Protein AF-A0A1L9SCU8-F1 (afdb_monomer_lite)

Structure (mmCIF, N/CA/C/O backbone):
data_AF-A0A1L9SCU8-F1
#
_entry.id   AF-A0A1L9SCU8-F1
#
loop_
_atom_site.group_PDB
_atom_site.id
_atom_site.type_symbol
_atom_site.label_atom_id
_atom_site.label_alt_id
_atom_site.label_comp_id
_atom_site.label_asym_id
_atom_site.label_entity_id
_atom_site.label_seq_id
_atom_site.pdbx_PDB_ins_code
_atom_site.Cartn_x
_atom_site.Cartn_y
_atom_site.Cartn_z
_atom_site.occupancy
_atom_site.B_iso_or_equiv
_atom_site.auth_seq_id
_atom_site.auth_comp_id
_atom_site.auth_asym_id
_atom_site.auth_atom_id
_atom_site.pdbx_PDB_model_num
ATOM 1 N N . MET A 1 1 ? -63.474 8.644 74.236 1.00 35.59 1 MET A N 1
ATOM 2 C CA . MET A 1 1 ? -62.887 7.461 74.906 1.00 35.59 1 MET A CA 1
ATOM 3 C C . MET A 1 1 ? -62.275 6.612 73.801 1.00 35.59 1 MET A C 1
ATOM 5 O O . MET A 1 1 ? -63.028 6.065 73.019 1.00 35.59 1 MET A O 1
ATOM 9 N N . ALA A 1 2 ? -61.022 6.846 73.416 1.00 30.34 2 ALA A N 1
ATOM 10 C CA . ALA A 1 2 ? -59.761 6.470 74.072 1.00 30.34 2 ALA A CA 1
ATOM 11 C C . ALA A 1 2 ? -59.253 5.093 73.591 1.00 30.34 2 ALA A C 1
ATOM 13 O O . ALA A 1 2 ? -59.925 4.098 73.828 1.00 30.34 2 ALA A O 1
ATOM 14 N N . ALA A 1 3 ? -58.039 5.122 73.010 1.00 29.50 3 ALA A N 1
ATOM 15 C CA . ALA A 1 3 ? -57.069 4.033 72.789 1.00 29.50 3 ALA A CA 1
ATOM 16 C C . ALA A 1 3 ? -57.457 2.917 71.782 1.00 29.50 3 ALA A C 1
ATOM 18 O O . ALA A 1 3 ? -58.615 2.558 71.666 1.00 29.50 3 ALA A O 1
ATOM 19 N N . SER A 1 4 ? -56.560 2.307 71.002 1.00 30.36 4 SER A N 1
ATOM 20 C CA . SER A 1 4 ? -55.096 2.348 70.963 1.00 30.36 4 SER A CA 1
ATOM 21 C C . SER A 1 4 ? -54.594 1.893 69.587 1.00 30.36 4 SER A C 1
ATOM 23 O O . SER A 1 4 ? -55.265 1.146 68.880 1.00 30.36 4 SER A O 1
ATOM 25 N N . GLN A 1 5 ? -53.401 2.366 69.232 1.00 30.33 5 GLN A N 1
ATOM 26 C CA . GLN A 1 5 ? -52.612 1.945 68.078 1.00 30.33 5 GLN A CA 1
ATOM 27 C C . GLN A 1 5 ? -52.029 0.547 68.313 1.00 30.33 5 GLN A C 1
ATOM 29 O O . GLN A 1 5 ? -51.467 0.316 69.378 1.00 30.33 5 GLN A O 1
ATOM 34 N N . ASP A 1 6 ? -52.051 -0.310 67.290 1.00 32.22 6 ASP A N 1
ATOM 35 C CA . ASP A 1 6 ? -51.114 -1.428 67.169 1.00 32.22 6 ASP A CA 1
ATOM 36 C C . ASP A 1 6 ? -50.444 -1.398 65.792 1.00 32.22 6 ASP A C 1
ATOM 38 O O . ASP A 1 6 ? -51.067 -1.494 64.733 1.00 32.22 6 ASP A O 1
ATOM 42 N N . VAL A 1 7 ? -49.130 -1.193 65.840 1.00 31.67 7 VAL A N 1
ATOM 43 C CA . VAL A 1 7 ? -48.204 -1.123 64.714 1.00 31.67 7 VAL A CA 1
ATOM 44 C C . VAL A 1 7 ? -47.749 -2.542 64.390 1.00 31.67 7 VAL A C 1
ATOM 46 O O . VAL A 1 7 ? -46.986 -3.138 65.145 1.00 31.67 7 VAL A O 1
ATOM 49 N N . VAL A 1 8 ? -48.148 -3.067 63.231 1.00 33.88 8 VAL A N 1
ATOM 50 C CA . VAL A 1 8 ? -47.620 -4.328 62.689 1.00 33.88 8 VAL A CA 1
ATOM 51 C C . VAL A 1 8 ? -46.786 -4.024 61.444 1.00 33.88 8 VAL A C 1
ATOM 53 O O . VAL A 1 8 ? -47.308 -3.679 60.388 1.00 33.88 8 VAL A O 1
ATOM 56 N N . LYS A 1 9 ? -45.459 -4.149 61.569 1.00 35.12 9 LYS A N 1
ATOM 57 C CA . LYS A 1 9 ? -44.520 -4.220 60.437 1.00 35.12 9 LYS A CA 1
ATOM 58 C C . LYS A 1 9 ? -44.499 -5.646 59.880 1.00 35.12 9 LYS A C 1
ATOM 60 O O . LYS A 1 9 ? -44.248 -6.567 60.654 1.00 35.12 9 LYS A O 1
ATOM 65 N N . PRO A 1 10 ? -44.521 -5.818 58.549 1.00 31.48 10 PRO A N 1
ATOM 66 C CA . PRO A 1 10 ? -43.871 -6.955 57.924 1.00 31.48 10 PRO A CA 1
ATOM 67 C C . PRO A 1 10 ? -42.685 -6.512 57.062 1.00 31.48 10 PRO A C 1
ATOM 69 O O . PRO A 1 10 ? -42.781 -5.740 56.111 1.00 31.48 10 PRO A O 1
ATOM 72 N N . SER A 1 11 ? -41.540 -7.061 57.445 1.00 30.70 11 SER A N 1
ATOM 73 C CA . SER A 1 11 ? -40.302 -7.162 56.687 1.00 30.70 11 SER A CA 1
ATOM 74 C C . SER A 1 11 ? -40.519 -7.890 55.355 1.00 30.70 11 SER A C 1
ATOM 76 O O . SER A 1 11 ? -40.932 -9.044 55.350 1.00 30.70 11 SER A O 1
ATOM 78 N N . SER A 1 12 ? -40.150 -7.271 54.233 1.00 32.16 12 SER A N 1
ATOM 79 C CA . SER A 1 12 ? -39.514 -7.996 53.124 1.00 32.16 12 SER A CA 1
ATOM 80 C C . SER A 1 12 ? -38.736 -7.033 52.221 1.00 32.16 12 SER A C 1
ATOM 82 O O . SER A 1 12 ? -39.274 -6.255 51.438 1.00 32.16 12 SER A O 1
ATOM 84 N N . ARG A 1 13 ? -37.407 -7.070 52.365 1.00 29.41 13 ARG A N 1
ATOM 85 C CA . ARG A 1 13 ? -36.460 -6.432 51.446 1.00 29.41 13 ARG A CA 1
ATOM 86 C C . ARG A 1 13 ? -36.522 -7.160 50.103 1.00 29.41 13 ARG A C 1
ATOM 88 O O . ARG A 1 13 ? -36.079 -8.304 50.007 1.00 29.41 13 ARG A O 1
ATOM 95 N N . PHE A 1 14 ? -36.998 -6.485 49.060 1.00 28.27 14 PHE A N 1
ATOM 96 C CA . PHE A 1 14 ? -36.788 -6.919 47.681 1.00 28.27 14 PHE A CA 1
ATOM 97 C C . PHE A 1 14 ? -35.290 -6.857 47.358 1.00 28.27 14 PHE A C 1
ATOM 99 O O . PHE A 1 14 ? -34.688 -5.796 47.201 1.00 28.27 14 PHE A O 1
ATOM 106 N N . ARG A 1 15 ? -34.669 -8.036 47.317 1.00 27.95 15 ARG A N 1
ATOM 107 C CA . ARG A 1 15 ? -33.268 -8.241 46.958 1.00 27.95 15 ARG A CA 1
ATOM 108 C C . ARG A 1 15 ? -33.129 -8.071 45.445 1.00 27.95 15 ARG A C 1
ATOM 110 O O . ARG A 1 15 ? -33.480 -8.970 44.683 1.00 27.95 15 ARG A O 1
ATOM 117 N N . VAL A 1 16 ? -32.609 -6.923 45.016 1.00 30.45 16 VAL A N 1
ATOM 118 C CA . VAL A 1 16 ? -32.165 -6.693 43.634 1.00 30.45 16 VAL A CA 1
ATOM 119 C C . VAL A 1 16 ? -31.118 -7.756 43.295 1.00 30.45 16 VAL A C 1
ATOM 121 O O . VAL A 1 16 ? -30.052 -7.817 43.911 1.00 30.45 16 VAL A O 1
ATOM 124 N N . LYS A 1 17 ? -31.431 -8.640 42.342 1.00 29.23 17 LYS A N 1
ATOM 125 C CA . LYS A 1 17 ? -30.459 -9.587 41.789 1.00 29.23 17 LYS A CA 1
ATOM 126 C C . LYS A 1 17 ? -29.403 -8.774 41.041 1.00 29.23 17 LYS A C 1
ATOM 128 O O . LYS A 1 17 ? -29.682 -8.225 39.981 1.00 29.23 17 LYS A O 1
ATOM 133 N N . HIS A 1 18 ? -28.195 -8.688 41.592 1.00 31.50 18 HIS A N 1
ATOM 134 C CA . HIS A 1 18 ? -27.041 -8.198 40.850 1.00 31.50 18 HIS A CA 1
ATOM 135 C C . HIS A 1 18 ? -26.840 -9.075 39.611 1.00 31.50 18 HIS A C 1
ATOM 137 O O . HIS A 1 18 ? -26.564 -10.271 39.721 1.00 31.50 18 HIS A O 1
ATOM 143 N N . GLY A 1 19 ? -27.010 -8.469 38.435 1.00 30.47 19 GLY A N 1
ATOM 144 C CA . GLY A 1 19 ? -26.643 -9.073 37.164 1.00 30.47 19 GLY A CA 1
ATOM 145 C C . GLY A 1 19 ? -25.186 -9.522 37.211 1.00 30.47 19 GLY A C 1
ATOM 146 O O . GLY A 1 19 ? -24.312 -8.800 37.700 1.00 30.47 19 GLY A O 1
ATOM 147 N N . LYS A 1 20 ? -24.931 -10.744 36.737 1.00 31.83 20 LYS A N 1
ATOM 148 C CA . LYS A 1 20 ? -23.580 -11.274 36.561 1.00 31.83 20 LYS A CA 1
ATOM 149 C C . LYS A 1 20 ? -22.793 -10.277 35.707 1.00 31.83 20 LYS A C 1
ATOM 151 O O . LYS A 1 20 ? -23.110 -10.084 34.538 1.00 31.83 20 LYS A O 1
ATOM 156 N N . LYS A 1 21 ? -21.774 -9.644 36.294 1.00 33.59 21 LYS A N 1
ATOM 157 C CA . LYS A 1 21 ? -20.779 -8.867 35.550 1.00 33.59 21 LYS A CA 1
ATOM 158 C C . LYS A 1 21 ? -20.092 -9.832 34.583 1.00 33.59 21 LYS A C 1
ATOM 160 O O . LYS A 1 21 ? -19.293 -10.664 35.010 1.00 33.59 21 LYS A O 1
ATOM 165 N N . HIS A 1 22 ? -20.443 -9.769 33.302 1.00 37.62 22 HIS A N 1
ATOM 166 C CA . HIS A 1 22 ? -19.695 -10.463 32.263 1.00 37.62 22 HIS A CA 1
ATOM 167 C C . HIS A 1 22 ? -18.279 -9.881 32.253 1.00 37.62 22 HIS A C 1
ATOM 169 O O . HIS A 1 22 ? -18.085 -8.708 31.944 1.00 37.62 22 HIS A O 1
ATOM 175 N N . LYS A 1 23 ? -17.295 -10.685 32.672 1.00 40.62 23 LYS A N 1
ATOM 176 C CA . LYS A 1 23 ? -15.879 -10.337 32.548 1.00 40.62 23 LYS A CA 1
ATOM 177 C C . LYS A 1 23 ? -15.572 -10.236 31.055 1.00 40.62 23 LYS A C 1
ATOM 179 O O . LYS A 1 23 ? -15.644 -11.242 30.352 1.00 40.62 23 LYS A O 1
ATOM 184 N N . ILE A 1 24 ? -15.289 -9.025 30.582 1.00 47.00 24 ILE A N 1
ATOM 185 C CA . ILE A 1 24 ? -14.768 -8.800 29.234 1.00 47.00 24 ILE A CA 1
ATOM 186 C C . ILE A 1 24 ? -13.423 -9.542 29.159 1.00 47.00 24 ILE A C 1
ATOM 188 O O . ILE A 1 24 ? -12.619 -9.396 30.087 1.00 47.00 24 ILE A O 1
ATOM 192 N N . PRO A 1 25 ? -13.178 -10.378 28.136 1.00 44.56 25 PRO A N 1
ATOM 193 C CA . PRO A 1 25 ? -11.882 -11.017 27.968 1.00 44.56 25 PRO A CA 1
ATOM 194 C C . PRO A 1 25 ? -10.826 -9.926 27.762 1.00 44.56 25 PRO A C 1
ATOM 196 O O . PRO A 1 25 ? -10.924 -9.138 26.826 1.00 44.56 25 PRO A O 1
ATOM 199 N N . LEU A 1 26 ? -9.838 -9.848 28.652 1.00 46.41 26 LEU A N 1
ATOM 200 C CA . LEU A 1 26 ? -8.692 -8.962 28.464 1.00 46.41 26 LEU A CA 1
ATOM 201 C C . LEU A 1 26 ? -7.740 -9.634 27.470 1.00 46.41 26 LEU A C 1
ATOM 203 O O . LEU A 1 26 ? -7.307 -10.761 27.712 1.00 46.41 26 LEU A O 1
ATOM 207 N N . ILE A 1 27 ? -7.405 -8.957 26.372 1.00 47.41 27 ILE A N 1
ATOM 208 C CA . ILE A 1 27 ? -6.292 -9.385 25.521 1.00 47.41 27 ILE A CA 1
ATOM 209 C C . ILE A 1 27 ? -5.000 -9.058 26.286 1.00 47.41 27 ILE A C 1
ATOM 211 O O . ILE A 1 27 ? -4.821 -7.904 26.694 1.00 47.41 27 ILE A O 1
ATOM 215 N N . PRO A 1 28 ? -4.098 -10.027 26.515 1.00 45.12 28 PRO A N 1
ATOM 216 C CA . PRO A 1 28 ? -2.800 -9.739 27.097 1.00 45.12 28 PRO A CA 1
ATOM 217 C C . PRO A 1 28 ? -1.975 -8.979 26.057 1.00 45.12 28 PRO A C 1
ATOM 219 O O . PRO A 1 28 ? -1.618 -9.557 25.039 1.00 45.12 28 PRO A O 1
ATOM 222 N N . THR A 1 29 ? -1.707 -7.699 26.337 1.00 50.78 29 THR A N 1
ATOM 223 C CA . THR A 1 29 ? -0.713 -6.813 25.695 1.00 50.78 29 THR A CA 1
ATOM 224 C C . THR A 1 29 ? -0.774 -6.695 24.165 1.00 50.78 29 THR A C 1
ATOM 226 O O . THR A 1 29 ? -0.561 -7.650 23.428 1.00 50.78 29 THR A O 1
ATOM 229 N N . LEU A 1 30 ? -1.004 -5.467 23.683 1.00 52.50 30 LEU A N 1
ATOM 230 C CA . LEU A 1 30 ? -0.794 -5.085 22.283 1.00 52.50 30 LEU A CA 1
ATOM 231 C C . LEU A 1 30 ? 0.547 -5.625 21.765 1.00 52.50 30 LEU A C 1
ATOM 233 O O . LEU A 1 30 ? 1.521 -5.604 22.524 1.00 52.50 30 LEU A O 1
ATOM 237 N N . PRO A 1 31 ? 0.637 -6.034 20.486 1.00 59.28 31 PRO A N 1
ATOM 238 C CA . PRO A 1 31 ? 1.938 -6.226 19.882 1.00 59.28 31 PRO A CA 1
ATOM 239 C C . PRO A 1 31 ? 2.684 -4.889 19.999 1.00 59.28 31 PRO A C 1
ATOM 241 O O . PRO A 1 31 ? 2.229 -3.844 19.521 1.00 59.28 31 PRO A O 1
ATOM 244 N N . GLN A 1 32 ? 3.798 -4.912 20.724 1.00 59.38 32 GLN A N 1
ATOM 245 C CA . GLN A 1 32 ? 4.708 -3.782 20.795 1.00 59.38 32 GLN A CA 1
ATOM 246 C C . GLN A 1 32 ? 5.442 -3.705 19.458 1.00 59.38 32 GLN A C 1
ATOM 248 O O . GLN A 1 32 ? 5.767 -4.748 18.879 1.00 59.38 32 GLN A O 1
ATOM 253 N N . ALA A 1 33 ? 5.665 -2.490 18.950 1.00 63.06 33 ALA A N 1
ATOM 254 C CA . ALA A 1 33 ? 6.455 -2.325 17.740 1.00 63.06 33 ALA A CA 1
ATOM 255 C C . ALA A 1 33 ? 7.805 -3.040 17.930 1.00 63.06 33 ALA A C 1
ATOM 257 O O . ALA A 1 33 ? 8.392 -2.947 19.017 1.00 63.06 33 ALA A O 1
ATOM 258 N N . PRO A 1 34 ? 8.284 -3.805 16.932 1.00 67.75 34 PRO A N 1
ATOM 259 C CA . PRO A 1 34 ? 9.566 -4.472 17.059 1.00 67.75 34 PRO A CA 1
ATOM 260 C C . PRO A 1 34 ? 10.645 -3.418 17.316 1.00 67.75 34 PRO A C 1
ATOM 262 O O . PRO A 1 34 ? 10.690 -2.401 16.625 1.00 67.75 34 PRO A O 1
ATOM 265 N N . GLN A 1 35 ? 11.488 -3.653 18.327 1.00 56.78 35 GLN A N 1
ATOM 266 C CA . GLN A 1 35 ? 12.565 -2.731 18.674 1.00 56.78 35 GLN A CA 1
ATOM 267 C C . GLN A 1 35 ? 13.489 -2.567 17.468 1.00 56.78 35 GLN A C 1
ATOM 269 O O . GLN A 1 35 ? 14.133 -3.517 17.020 1.00 56.78 35 GLN A O 1
ATOM 274 N N . ILE A 1 36 ? 13.513 -1.354 16.925 1.00 53.78 36 ILE A N 1
ATOM 275 C CA . ILE A 1 36 ? 14.299 -1.015 15.747 1.00 53.78 36 ILE A CA 1
ATOM 276 C C . ILE A 1 36 ? 15.755 -0.930 16.197 1.00 53.78 36 ILE A C 1
ATOM 278 O O . ILE A 1 36 ? 16.143 0.001 16.902 1.00 53.78 36 ILE A O 1
ATOM 282 N N . GLN A 1 37 ? 16.580 -1.894 15.789 1.00 48.56 37 GLN A N 1
ATOM 283 C CA . GLN A 1 37 ? 18.019 -1.663 15.766 1.00 48.56 37 GLN A CA 1
ATOM 284 C C . GLN A 1 37 ? 18.249 -0.592 14.704 1.00 48.56 37 GLN A C 1
ATOM 286 O O . GLN A 1 37 ? 18.021 -0.850 13.522 1.00 48.56 37 GLN A O 1
ATOM 291 N N . GLN A 1 38 ? 18.611 0.621 15.134 1.00 51.00 38 GLN A N 1
ATOM 292 C CA . GLN A 1 38 ? 18.954 1.710 14.223 1.00 51.00 38 GLN A CA 1
ATOM 293 C C . GLN A 1 38 ? 19.900 1.168 13.150 1.00 51.00 38 GLN A C 1
ATOM 295 O O . GLN A 1 38 ? 20.883 0.492 13.476 1.00 51.00 38 GLN A O 1
ATOM 300 N N . LEU A 1 39 ? 19.572 1.411 11.875 1.00 51.81 39 LEU A N 1
ATOM 301 C CA . LEU A 1 39 ? 20.472 1.063 10.783 1.00 51.81 39 LEU A CA 1
ATOM 302 C C . LEU A 1 39 ? 21.824 1.722 11.099 1.00 51.81 39 LEU A C 1
ATOM 304 O O . LEU A 1 39 ? 21.902 2.939 11.247 1.00 51.81 39 LEU A O 1
ATOM 308 N N . LYS A 1 40 ? 22.869 0.903 11.271 1.00 46.06 40 LYS A N 1
ATOM 309 C CA . LYS A 1 40 ? 24.214 1.358 11.674 1.00 46.06 40 LYS A CA 1
ATOM 310 C C . LYS A 1 40 ? 24.836 2.340 10.674 1.00 46.06 40 LYS A C 1
ATOM 312 O O . LYS A 1 40 ? 25.725 3.098 11.040 1.00 46.06 40 LYS A O 1
ATOM 317 N N . ASP A 1 41 ? 24.327 2.340 9.448 1.00 50.69 41 ASP A N 1
ATOM 318 C CA . ASP A 1 41 ? 24.625 3.314 8.410 1.00 50.69 41 ASP A CA 1
ATOM 319 C C . ASP A 1 41 ? 23.439 4.275 8.365 1.00 50.69 41 ASP A C 1
ATOM 321 O O . ASP A 1 41 ? 22.346 3.792 8.086 1.00 50.69 41 ASP A O 1
ATOM 325 N N . GLY A 1 42 ? 23.629 5.573 8.650 1.00 54.91 42 GLY A N 1
ATOM 326 C CA . GLY A 1 42 ? 22.612 6.645 8.736 1.00 54.91 42 GLY A CA 1
ATOM 327 C C . GLY A 1 42 ? 21.726 6.837 7.493 1.00 54.91 42 GLY A C 1
ATOM 328 O O . GLY A 1 42 ? 21.676 7.907 6.897 1.00 54.91 42 GLY A O 1
ATOM 329 N N . THR A 1 43 ? 21.035 5.777 7.098 1.00 61.88 43 THR A N 1
ATOM 330 C CA . THR A 1 43 ? 20.206 5.628 5.914 1.00 61.88 43 THR A CA 1
ATOM 331 C C . THR A 1 43 ? 18.796 5.975 6.341 1.00 61.88 43 THR A C 1
ATOM 333 O O . THR A 1 43 ? 18.139 5.232 7.075 1.00 61.88 43 THR A O 1
ATOM 336 N N . GLN A 1 44 ? 18.352 7.144 5.909 1.00 76.19 44 GLN A N 1
ATOM 337 C CA . GLN A 1 44 ? 17.011 7.637 6.156 1.00 76.19 44 GLN A CA 1
ATOM 338 C C . GLN A 1 44 ? 16.007 6.805 5.349 1.00 76.19 44 GLN A C 1
ATOM 340 O O . GLN A 1 44 ? 16.170 6.607 4.144 1.00 76.19 44 GLN A O 1
ATOM 345 N N . VAL A 1 45 ? 14.967 6.292 6.009 1.00 87.12 45 VAL A N 1
ATOM 346 C CA . VAL A 1 45 ? 13.884 5.584 5.313 1.00 87.12 45 VAL A CA 1
ATOM 347 C C . VAL A 1 45 ? 12.994 6.590 4.591 1.00 87.12 45 VAL A C 1
ATOM 349 O O . VAL A 1 45 ? 12.743 7.683 5.096 1.00 87.12 45 VAL A O 1
ATOM 352 N N . SER A 1 46 ? 12.509 6.219 3.409 1.00 90.88 46 SER A N 1
ATOM 353 C CA . SER A 1 46 ? 11.553 7.025 2.645 1.00 90.88 46 SER A CA 1
ATOM 354 C C . SER A 1 46 ? 10.155 6.438 2.766 1.00 90.88 46 SER A C 1
ATOM 356 O O . SER A 1 46 ? 9.992 5.222 2.733 1.00 90.88 46 SER A O 1
ATOM 358 N N . LEU A 1 47 ? 9.149 7.296 2.908 1.00 93.62 47 LEU A N 1
ATOM 359 C CA . LEU A 1 47 ? 7.747 6.917 3.037 1.00 93.62 47 LEU A CA 1
ATOM 360 C C . LEU A 1 47 ? 6.918 7.706 2.027 1.00 93.62 47 LEU A C 1
ATOM 362 O O . LEU A 1 47 ? 7.018 8.931 1.970 1.00 93.62 47 LEU A O 1
ATOM 366 N N . PHE A 1 48 ? 6.052 7.026 1.277 1.00 94.06 48 PHE A N 1
ATOM 367 C CA . PHE A 1 48 ? 5.050 7.703 0.452 1.00 94.06 48 PHE A CA 1
ATOM 368 C C . PHE A 1 48 ? 3.732 7.732 1.214 1.00 94.06 48 PHE A C 1
ATOM 370 O O . PHE A 1 48 ? 3.242 6.685 1.635 1.00 94.06 48 PHE A O 1
ATOM 377 N N . LEU A 1 49 ? 3.173 8.921 1.418 1.00 94.62 49 LEU A N 1
ATOM 378 C CA . LEU A 1 49 ? 1.973 9.137 2.221 1.00 94.62 49 LEU A CA 1
ATOM 379 C C . LEU A 1 49 ? 0.846 9.663 1.342 1.00 94.62 49 LEU A C 1
ATOM 381 O O . LEU A 1 49 ? 1.027 10.629 0.598 1.00 94.62 49 LEU A O 1
ATOM 385 N N . SER A 1 50 ? -0.349 9.095 1.498 1.00 92.88 50 SER A N 1
ATOM 386 C CA . SER A 1 50 ? -1.552 9.690 0.925 1.00 92.88 50 SER A CA 1
ATOM 387 C C . SER A 1 50 ? -1.779 11.092 1.502 1.00 92.88 50 SER A C 1
ATOM 389 O O . SER A 1 50 ? -1.803 11.278 2.721 1.00 92.88 50 SER A O 1
ATOM 391 N N . THR A 1 51 ? -2.037 12.086 0.650 1.00 91.56 51 THR A N 1
ATOM 392 C CA . THR A 1 51 ? -2.413 13.451 1.077 1.00 91.56 51 THR A CA 1
ATOM 393 C C . THR A 1 51 ? -3.686 13.469 1.927 1.00 91.56 51 THR A C 1
ATOM 395 O O . THR A 1 51 ? -3.885 14.378 2.733 1.00 91.56 51 THR A O 1
ATOM 398 N N . THR A 1 52 ? -4.539 12.445 1.819 1.00 91.06 52 THR A N 1
ATOM 399 C CA . THR A 1 52 ? -5.729 12.287 2.670 1.00 91.06 52 THR A CA 1
ATOM 400 C C . THR A 1 52 ? -5.383 12.147 4.158 1.00 91.06 52 THR A C 1
ATOM 402 O O . THR A 1 52 ? -6.203 12.496 5.017 1.00 91.06 52 THR A O 1
ATOM 405 N N . LEU A 1 53 ? -4.159 11.716 4.491 1.00 93.19 53 LEU A N 1
ATOM 406 C CA . LEU A 1 53 ? -3.665 11.613 5.866 1.00 93.19 53 LEU A CA 1
ATOM 407 C C . LEU A 1 53 ? -3.463 12.974 6.529 1.00 93.19 53 LEU A C 1
ATOM 409 O O . LEU A 1 53 ? -3.647 13.081 7.739 1.00 93.19 53 LEU A O 1
ATOM 413 N N . LEU A 1 54 ? -3.211 14.031 5.751 1.00 93.12 54 LEU A N 1
ATOM 414 C CA . LEU A 1 54 ? -3.118 15.402 6.267 1.00 93.12 54 LEU A CA 1
ATOM 415 C C . LEU A 1 54 ? -4.428 15.858 6.931 1.00 93.12 54 LEU A C 1
ATOM 417 O O . LEU A 1 54 ? -4.416 16.720 7.810 1.00 93.12 54 LEU A O 1
ATOM 421 N N . LYS A 1 55 ? -5.559 15.264 6.525 1.00 92.06 55 LYS A N 1
ATOM 422 C CA . LYS A 1 55 ? -6.886 15.516 7.104 1.00 92.06 55 LYS A CA 1
ATOM 423 C C . LYS A 1 55 ? -7.291 14.440 8.109 1.00 92.06 55 LYS A C 1
ATOM 425 O O . LYS A 1 55 ? -7.734 14.773 9.202 1.00 92.06 55 LYS A O 1
ATOM 430 N N . SER A 1 56 ? -7.155 13.166 7.743 1.00 90.50 56 SER A N 1
ATOM 431 C CA . SER A 1 56 ? -7.663 12.042 8.546 1.00 90.50 56 SER A CA 1
ATOM 432 C C . SER A 1 56 ? -6.770 11.674 9.736 1.00 90.50 56 SER A C 1
ATOM 434 O O . SER A 1 56 ? -7.285 11.283 10.777 1.00 90.50 56 SER A O 1
ATOM 436 N N . HIS A 1 57 ? -5.449 11.833 9.609 1.00 93.69 57 HIS A N 1
ATOM 437 C CA . HIS A 1 57 ? -4.452 11.394 10.591 1.00 93.69 57 HIS A CA 1
ATOM 438 C C . HIS A 1 57 ? -3.402 12.488 10.855 1.00 93.69 57 HIS A C 1
ATOM 440 O O . HIS A 1 57 ? -2.207 12.216 10.960 1.00 93.69 57 HIS A O 1
ATOM 446 N N . ARG A 1 58 ? -3.843 13.748 10.983 1.00 94.94 58 ARG A N 1
ATOM 447 C CA . ARG A 1 58 ? -2.959 14.919 11.142 1.00 94.94 58 ARG A CA 1
ATOM 448 C C . ARG A 1 58 ? -1.947 14.773 12.283 1.00 94.94 58 ARG A C 1
ATOM 450 O O . ARG A 1 58 ? -0.801 15.168 12.123 1.00 94.94 58 ARG A O 1
ATOM 457 N N . SER A 1 59 ? -2.357 14.206 13.417 1.00 94.00 59 SER A N 1
ATOM 458 C CA . SER A 1 59 ? -1.478 14.010 14.577 1.00 94.00 59 SER A CA 1
ATOM 459 C C . SER A 1 59 ? -0.347 13.018 14.302 1.00 94.00 59 SER A C 1
ATOM 461 O O . SER A 1 59 ? 0.768 13.237 14.758 1.00 94.00 59 SER A O 1
ATOM 463 N N . LEU A 1 60 ? -0.610 11.955 13.535 1.00 94.56 60 LEU A N 1
ATOM 464 C CA . LEU A 1 60 ? 0.417 11.018 13.079 1.00 94.56 60 LEU A CA 1
ATOM 465 C C . LEU A 1 60 ? 1.389 11.710 12.123 1.00 94.56 60 LEU A C 1
ATOM 467 O O . LEU A 1 60 ? 2.596 11.562 12.273 1.00 94.56 60 LEU A O 1
ATOM 471 N N . VAL A 1 61 ? 0.868 12.485 11.171 1.00 94.75 61 VAL A N 1
ATOM 472 C CA . VAL A 1 61 ? 1.707 13.212 10.213 1.00 94.75 61 VAL A CA 1
ATOM 473 C C . VAL A 1 61 ? 2.634 14.199 10.927 1.00 94.75 61 VAL A C 1
ATOM 475 O O . VAL A 1 61 ? 3.845 14.129 10.755 1.00 94.75 61 VAL A O 1
ATOM 478 N N . GLN A 1 62 ? 2.082 15.041 11.803 1.00 94.56 62 GLN A N 1
ATOM 479 C CA . GLN A 1 62 ? 2.865 15.983 12.607 1.00 94.56 62 GLN A CA 1
ATOM 480 C C . GLN A 1 62 ? 3.894 15.274 13.487 1.00 94.56 62 GLN A C 1
ATOM 482 O O . GLN A 1 62 ? 4.992 15.784 13.686 1.00 94.56 62 GLN A O 1
ATOM 487 N N . PHE A 1 63 ? 3.543 14.098 14.015 1.00 92.94 63 PHE A N 1
ATOM 488 C CA . PHE A 1 63 ? 4.472 13.302 14.797 1.00 92.94 63 PHE A CA 1
ATOM 489 C C . PHE A 1 63 ? 5.653 12.825 13.944 1.00 92.94 63 PHE A C 1
ATOM 491 O O . PHE A 1 63 ? 6.785 13.013 14.367 1.00 92.94 63 PHE A O 1
ATOM 498 N N . LEU A 1 64 ? 5.408 12.278 12.746 1.00 92.56 64 LEU A N 1
ATOM 499 C CA . LEU A 1 64 ? 6.458 11.835 11.815 1.00 92.56 64 LEU A CA 1
ATOM 500 C C . LEU A 1 64 ? 7.363 12.990 11.353 1.00 92.56 64 LEU A C 1
ATOM 502 O O . LEU A 1 64 ? 8.574 12.811 11.247 1.00 92.56 64 LEU A O 1
ATOM 506 N N . GLU A 1 65 ? 6.791 14.172 11.112 1.00 92.88 65 GLU A N 1
ATOM 507 C CA . GLU A 1 65 ? 7.529 15.387 10.732 1.00 92.88 65 GLU A CA 1
ATOM 508 C C . GLU A 1 65 ? 8.387 15.951 11.874 1.00 92.88 65 GLU A C 1
ATOM 510 O O . GLU A 1 65 ? 9.406 16.587 11.619 1.00 92.88 65 GLU A O 1
ATOM 515 N N . GLY A 1 66 ? 7.979 15.735 13.127 1.00 89.25 66 GLY A N 1
ATOM 516 C CA . GLY A 1 66 ? 8.640 16.274 14.318 1.00 89.25 66 GLY A CA 1
ATOM 517 C C . GLY A 1 66 ? 9.674 15.353 14.972 1.00 89.25 66 GLY A C 1
ATOM 518 O O . GLY A 1 66 ? 10.175 15.691 16.043 1.00 89.25 66 GLY A O 1
ATOM 519 N N . MET A 1 67 ? 9.967 14.182 14.397 1.00 84.88 67 MET A N 1
ATOM 520 C CA . MET A 1 67 ? 10.926 13.228 14.974 1.00 84.88 67 MET A CA 1
ATOM 521 C C . MET A 1 67 ? 12.376 13.701 14.811 1.00 84.88 67 MET A C 1
ATOM 523 O O . MET A 1 67 ? 12.707 14.356 13.834 1.00 84.88 67 MET A O 1
ATOM 527 N N . GLU A 1 68 ? 13.277 13.311 15.717 1.00 76.94 68 GLU A N 1
ATOM 528 C CA . GLU A 1 68 ? 14.705 13.669 15.604 1.00 76.94 68 GLU A CA 1
ATOM 529 C C . GLU A 1 68 ? 15.369 13.069 14.351 1.00 76.94 68 GLU A C 1
ATOM 531 O O . GLU A 1 68 ? 16.163 13.730 13.689 1.00 76.94 68 GLU A O 1
ATOM 536 N N . ASN A 1 69 ? 14.998 11.834 13.993 1.00 78.38 69 ASN A N 1
ATOM 537 C CA . ASN A 1 69 ? 15.400 11.170 12.752 1.00 78.38 69 ASN A CA 1
ATOM 538 C C . ASN A 1 69 ? 14.195 11.106 11.813 1.00 78.38 69 ASN A C 1
ATOM 540 O O . ASN A 1 69 ? 13.539 10.065 11.708 1.00 78.38 69 ASN A O 1
ATOM 544 N N . THR A 1 70 ? 13.850 12.234 11.193 1.00 81.31 70 THR A N 1
ATOM 545 C CA . THR A 1 70 ? 12.685 12.295 10.308 1.00 81.31 70 THR A CA 1
ATOM 546 C C . THR A 1 70 ? 12.873 11.349 9.123 1.00 81.31 70 THR A C 1
ATOM 548 O O . THR A 1 70 ? 13.925 11.357 8.490 1.00 81.31 70 THR A O 1
ATOM 551 N N . PRO A 1 71 ? 11.892 10.504 8.780 1.00 88.12 71 PRO A N 1
ATOM 552 C CA . PRO A 1 71 ? 11.903 9.816 7.495 1.00 88.12 71 PRO A CA 1
ATOM 553 C C . PRO A 1 71 ? 11.716 10.825 6.351 1.00 88.12 71 PRO A C 1
ATOM 555 O O . PRO A 1 71 ? 11.108 11.880 6.533 1.00 88.12 71 PRO A O 1
ATOM 558 N N . THR A 1 72 ? 12.187 10.495 5.151 1.00 90.62 72 THR A N 1
ATOM 559 C CA . THR A 1 72 ? 11.875 11.284 3.953 1.00 90.62 72 THR A CA 1
ATOM 560 C C . THR A 1 72 ? 10.404 11.066 3.607 1.00 90.62 72 THR A C 1
ATOM 562 O O . THR A 1 72 ? 10.016 9.966 3.214 1.00 90.62 72 THR A O 1
ATOM 565 N N . LEU A 1 73 ? 9.569 12.094 3.772 1.00 92.12 73 LEU A N 1
ATOM 566 C CA . LEU A 1 73 ? 8.127 12.016 3.531 1.00 92.12 73 LEU A CA 1
ATOM 567 C C . LEU A 1 73 ? 7.776 12.535 2.132 1.00 92.12 73 LEU A C 1
ATOM 569 O O . LEU A 1 73 ? 8.019 13.696 1.808 1.00 92.12 73 LEU A O 1
ATOM 573 N N . VAL A 1 74 ? 7.157 11.684 1.314 1.00 91.62 74 VAL A N 1
ATOM 574 C CA . VAL A 1 74 ? 6.691 12.015 -0.038 1.00 91.62 74 VAL A CA 1
ATOM 575 C C . VAL A 1 74 ? 5.163 11.998 -0.048 1.00 91.62 74 VAL A C 1
ATOM 577 O O . VAL A 1 74 ? 4.540 10.938 -0.075 1.00 91.62 74 VAL A O 1
ATOM 580 N N . TYR A 1 7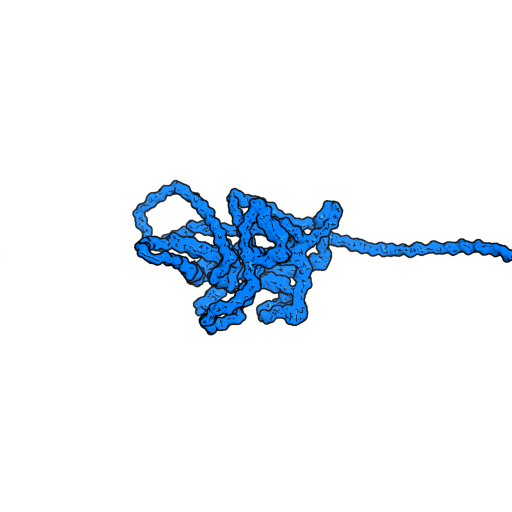5 ? 4.536 13.174 -0.006 1.00 91.94 75 TYR A N 1
ATOM 581 C CA . TYR A 1 75 ? 3.073 13.297 -0.005 1.00 91.94 75 TYR A CA 1
ATOM 582 C C . TYR A 1 75 ? 2.490 13.220 -1.409 1.00 91.94 75 TYR A C 1
ATOM 584 O O . TYR A 1 75 ? 2.920 13.951 -2.301 1.00 91.94 75 TYR A O 1
ATOM 592 N N . ARG A 1 76 ? 1.484 12.363 -1.608 1.00 86.12 76 ARG A N 1
ATOM 593 C CA . ARG A 1 76 ? 0.912 12.085 -2.929 1.00 86.12 76 ARG A CA 1
ATOM 594 C C . ARG A 1 76 ? -0.594 11.845 -2.881 1.00 86.12 76 ARG A C 1
ATOM 596 O O . ARG A 1 76 ? -1.103 11.207 -1.963 1.00 86.12 76 ARG A O 1
ATOM 603 N N . ASP A 1 77 ? -1.310 12.368 -3.873 1.00 78.94 77 ASP A N 1
ATOM 604 C CA . ASP A 1 77 ? -2.737 12.098 -4.058 1.00 78.94 77 ASP A CA 1
ATOM 605 C C . ASP A 1 77 ? -2.944 11.203 -5.276 1.00 78.94 77 ASP A C 1
ATOM 607 O O . ASP A 1 77 ? -2.848 11.647 -6.418 1.00 78.94 77 ASP A O 1
ATOM 611 N N . TYR A 1 78 ? -3.216 9.931 -5.010 1.00 71.75 78 TYR A N 1
ATOM 612 C CA . TYR A 1 78 ? -3.428 8.915 -6.035 1.00 71.75 78 TYR A CA 1
ATOM 613 C C . TYR A 1 78 ? -4.905 8.640 -6.316 1.00 71.75 78 TYR A C 1
ATOM 615 O O . TYR A 1 78 ? -5.228 7.945 -7.274 1.00 71.75 78 TYR A O 1
ATOM 623 N N . ASN A 1 79 ? -5.797 9.192 -5.490 1.00 65.12 79 ASN A N 1
ATOM 624 C CA . ASN A 1 79 ? -7.234 8.942 -5.564 1.00 65.12 79 ASN A CA 1
ATOM 625 C C . ASN A 1 79 ? -7.963 10.034 -6.361 1.00 65.12 79 ASN A C 1
ATOM 627 O O . ASN A 1 79 ? -9.180 9.963 -6.531 1.00 65.12 79 ASN A O 1
ATOM 631 N N . TYR A 1 80 ? -7.247 11.055 -6.843 1.00 57.34 80 TYR A N 1
ATOM 632 C CA . TYR A 1 80 ? -7.834 12.092 -7.676 1.00 57.34 80 TYR A CA 1
ATOM 633 C C . TYR A 1 80 ? -7.957 11.589 -9.121 1.00 57.34 80 TYR A C 1
ATOM 635 O O . TYR A 1 80 ? -6.931 11.347 -9.767 1.00 57.34 80 TYR A O 1
ATOM 643 N N . PRO A 1 81 ? -9.175 11.460 -9.683 1.00 51.94 81 PRO A N 1
ATOM 644 C CA . PRO A 1 81 ? -9.316 11.251 -11.111 1.00 51.94 81 PRO A CA 1
ATOM 645 C C . PRO A 1 81 ? -8.750 12.494 -11.791 1.00 51.94 81 PRO A C 1
ATOM 647 O O . PRO A 1 81 ? -9.364 13.563 -11.784 1.00 51.94 81 PRO A O 1
ATOM 650 N N . LYS A 1 82 ? -7.539 12.382 -12.345 1.00 51.94 82 LYS A N 1
ATOM 651 C CA . LYS A 1 82 ? -6.965 13.427 -13.187 1.00 51.94 82 LYS A CA 1
ATOM 652 C C . LYS A 1 82 ? -7.935 13.610 -14.342 1.00 51.94 82 LYS A C 1
ATOM 654 O O . LYS A 1 82 ? -7.970 12.783 -15.249 1.00 51.94 82 LYS A O 1
ATOM 659 N N . SER A 1 83 ? -8.763 14.656 -14.279 1.00 41.41 83 SER A N 1
ATOM 660 C CA . SER A 1 83 ? -9.653 15.013 -15.374 1.00 41.41 83 SER A CA 1
ATOM 661 C C . SER A 1 83 ? -8.790 15.059 -16.624 1.00 41.41 83 SER A C 1
ATOM 663 O O . SER A 1 83 ? -7.829 15.832 -16.673 1.00 41.41 83 SER A O 1
ATOM 665 N N . SER A 1 84 ? -9.087 14.195 -17.585 1.00 41.84 84 SER A N 1
ATOM 666 C CA . SER A 1 84 ? -8.427 14.119 -18.876 1.00 41.84 84 SER A CA 1
ATOM 667 C C . SER A 1 84 ? -8.605 15.449 -19.611 1.00 41.84 84 SER A C 1
ATOM 669 O O . SER A 1 84 ? -9.489 15.606 -20.453 1.00 41.84 84 SER A O 1
ATOM 671 N N . LYS A 1 85 ? -7.779 16.445 -19.296 1.00 37.78 85 LYS A N 1
ATOM 672 C CA . LYS A 1 85 ? -7.572 17.581 -20.181 1.00 37.78 85 LYS A CA 1
ATOM 673 C C . LYS A 1 85 ? -6.660 17.085 -21.299 1.00 37.78 85 LYS A C 1
ATOM 675 O O . LYS A 1 85 ? -5.450 17.054 -21.154 1.00 37.78 85 LYS A O 1
ATOM 680 N N . GLN A 1 86 ? -7.311 16.636 -22.372 1.00 41.12 86 GLN A N 1
ATOM 681 C CA . GLN A 1 86 ? -6.805 16.539 -23.742 1.00 41.12 86 GLN A CA 1
ATOM 682 C C . GLN A 1 86 ? -5.458 15.830 -23.958 1.00 41.12 86 GLN A C 1
ATOM 684 O O . GLN A 1 86 ? -4.414 16.463 -24.028 1.00 41.12 86 GLN A O 1
ATOM 689 N N . VAL A 1 87 ? -5.538 14.557 -24.347 1.00 34.47 87 VAL A N 1
ATOM 690 C CA . VAL A 1 87 ? -4.879 14.127 -25.588 1.00 34.47 87 VAL A CA 1
ATOM 691 C C . VAL A 1 87 ? -5.954 13.462 -26.444 1.00 34.47 87 VAL A C 1
ATOM 693 O O . VAL A 1 87 ? -6.329 12.314 -26.231 1.00 34.47 87 VAL A O 1
ATOM 696 N N . LYS A 1 88 ? -6.526 14.229 -27.379 1.00 36.41 88 LYS A N 1
ATOM 697 C CA . LYS A 1 88 ? -7.344 13.683 -28.467 1.00 36.41 88 LYS A CA 1
ATOM 698 C C . LYS A 1 88 ? -6.394 13.086 -29.505 1.00 36.41 88 LYS A C 1
ATOM 700 O O . LYS A 1 88 ? -6.150 13.708 -30.531 1.00 36.41 88 LYS A O 1
ATOM 705 N N . SER A 1 89 ? -5.860 11.900 -29.255 1.00 38.97 89 SER A N 1
ATOM 706 C CA . SER A 1 89 ? -5.342 11.073 -30.342 1.00 38.97 89 SER A CA 1
ATOM 707 C C . SER A 1 89 ? -5.360 9.604 -29.950 1.00 38.97 89 SER A C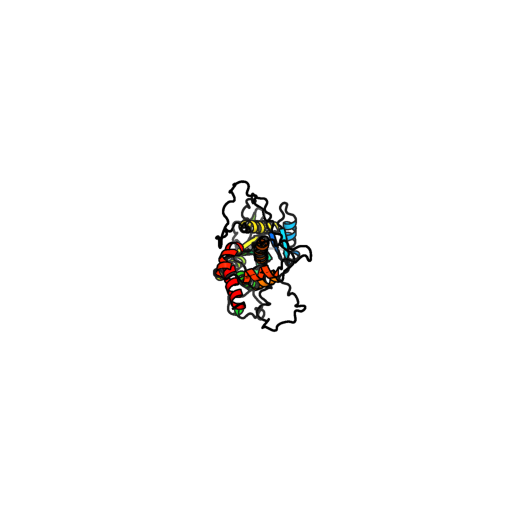 1
ATOM 709 O O . SER A 1 89 ? -4.771 9.208 -28.950 1.00 38.97 89 SER A O 1
ATOM 711 N N . ILE A 1 90 ? -6.008 8.842 -30.831 1.00 38.91 90 ILE A N 1
ATOM 712 C CA . ILE A 1 90 ? -6.179 7.388 -30.884 1.00 38.91 90 ILE A CA 1
ATOM 713 C C . ILE A 1 90 ? -7.318 6.845 -30.001 1.00 38.91 90 ILE A C 1
ATOM 715 O O . ILE A 1 90 ? -7.194 6.592 -28.806 1.00 38.91 90 ILE A O 1
ATOM 719 N N . GLN A 1 91 ? -8.469 6.666 -30.658 1.00 38.75 91 GLN A N 1
ATOM 720 C CA . GLN A 1 91 ? -9.606 5.886 -30.185 1.00 38.75 91 GLN A CA 1
ATOM 721 C C . GLN A 1 91 ? -9.227 4.397 -30.167 1.00 38.75 91 GLN A C 1
ATOM 723 O O . GLN A 1 91 ? -9.455 3.685 -31.140 1.00 38.75 91 GLN A O 1
ATOM 728 N N . THR A 1 92 ? -8.689 3.914 -29.051 1.00 39.81 92 THR A N 1
ATOM 729 C CA . THR A 1 92 ? -8.618 2.474 -28.767 1.00 39.81 92 THR A CA 1
ATOM 730 C C . THR A 1 92 ? -9.167 2.239 -27.363 1.00 39.81 92 THR A C 1
ATOM 732 O O . THR A 1 92 ? -8.523 2.570 -26.377 1.00 39.81 92 THR A O 1
ATOM 735 N N . GLN A 1 93 ? -10.415 1.762 -27.292 1.00 39.19 93 GLN A N 1
ATOM 736 C CA . GLN A 1 93 ? -11.0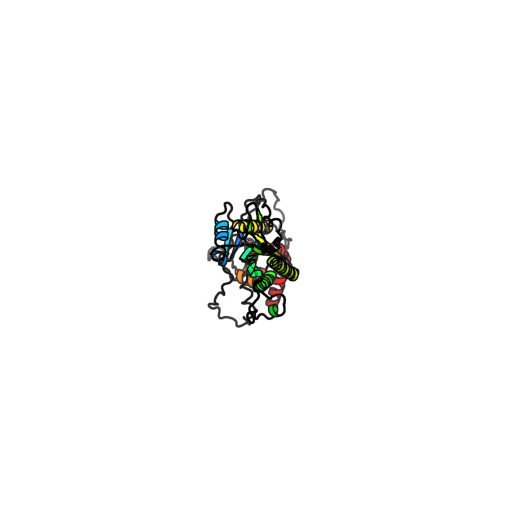43 1.063 -26.155 1.00 39.19 93 GLN A CA 1
ATOM 737 C C . GLN A 1 93 ? -10.597 1.494 -24.730 1.00 39.19 93 GLN A C 1
ATOM 739 O O . GLN A 1 93 ? -10.104 0.694 -23.944 1.00 39.19 93 GLN A O 1
ATOM 744 N N . GLN A 1 94 ? -10.805 2.760 -24.349 1.00 42.12 94 GLN A N 1
ATOM 745 C CA . GLN A 1 94 ? -10.366 3.317 -23.053 1.00 42.12 94 GLN A CA 1
ATOM 746 C C . GLN A 1 94 ? -11.375 3.175 -21.891 1.00 42.12 94 GLN A C 1
ATOM 748 O O . GLN A 1 94 ? -11.499 4.088 -21.081 1.00 42.12 94 GLN A O 1
ATOM 753 N N . ASN A 1 95 ? -12.076 2.043 -21.760 1.00 39.22 95 ASN A N 1
ATOM 754 C CA . ASN A 1 95 ? -12.956 1.804 -20.597 1.00 39.22 95 ASN A CA 1
ATOM 755 C C . ASN A 1 95 ? -12.418 0.770 -19.590 1.00 39.22 95 ASN A C 1
ATOM 757 O O . ASN A 1 95 ? -13.025 0.604 -18.538 1.00 39.22 95 ASN A O 1
ATOM 761 N N . PHE A 1 96 ? -11.291 0.099 -19.864 1.00 39.94 96 PHE A N 1
ATOM 762 C CA . PHE A 1 96 ? -10.791 -1.000 -19.017 1.00 39.94 96 PHE A CA 1
ATOM 763 C C . PHE A 1 96 ? -9.671 -0.620 -18.022 1.00 39.94 96 PHE A C 1
ATOM 765 O O . PHE A 1 96 ? -9.360 -1.409 -17.140 1.00 39.94 96 PHE A O 1
ATOM 772 N N . VAL A 1 97 ? -9.058 0.571 -18.118 1.00 45.22 97 VAL A N 1
ATOM 773 C CA . VAL A 1 97 ? -7.792 0.888 -17.396 1.00 45.22 97 VAL A CA 1
ATOM 774 C C . VAL A 1 97 ? -7.874 2.153 -16.520 1.00 45.22 97 VAL A C 1
ATOM 776 O O . VAL A 1 97 ? -6.902 2.552 -15.883 1.00 45.22 97 VAL A O 1
ATOM 779 N N . SER A 1 98 ? -9.024 2.829 -16.460 1.00 44.34 98 SER A N 1
ATOM 780 C CA . SER A 1 98 ? -9.177 4.043 -15.641 1.00 44.34 98 SER A CA 1
ATOM 781 C C . SER A 1 98 ? -9.314 3.755 -14.142 1.00 44.34 98 SER A C 1
ATOM 783 O O . SER A 1 98 ? -8.936 4.600 -13.335 1.00 44.34 98 SER A O 1
ATOM 785 N N . ASP A 1 99 ? -9.797 2.568 -13.765 1.00 49.16 99 ASP A N 1
ATOM 786 C CA . ASP A 1 99 ? -10.132 2.230 -12.372 1.00 49.16 99 ASP A CA 1
ATOM 787 C C . ASP A 1 99 ? -8.961 1.615 -11.578 1.00 49.16 99 ASP A C 1
ATOM 789 O O . ASP A 1 99 ? -8.955 1.644 -10.346 1.00 49.16 99 ASP A O 1
ATOM 793 N N . THR A 1 100 ? -7.927 1.108 -12.263 1.00 49.75 100 THR A N 1
ATOM 794 C CA . THR A 1 100 ? -6.749 0.469 -11.637 1.00 49.75 100 THR A CA 1
ATOM 795 C C . THR A 1 100 ? -5.745 1.469 -11.057 1.00 49.75 100 THR A C 1
ATOM 797 O O . THR A 1 100 ? -4.907 1.098 -10.237 1.00 49.75 100 THR A O 1
ATOM 800 N N . LEU A 1 101 ? -5.836 2.748 -11.440 1.00 53.28 101 LEU A N 1
ATOM 801 C CA . LEU A 1 101 ? -4.972 3.821 -10.935 1.00 53.28 101 LEU A CA 1
ATOM 802 C C . LEU A 1 101 ? -5.406 4.384 -9.575 1.00 53.28 101 LEU A C 1
ATOM 804 O O . LEU A 1 101 ? -4.593 5.010 -8.896 1.00 53.28 101 LEU A O 1
ATOM 808 N N . ALA A 1 102 ? -6.672 4.199 -9.196 1.00 60.66 102 ALA A N 1
ATOM 809 C CA . ALA A 1 102 ? -7.320 4.998 -8.157 1.00 60.66 102 ALA A CA 1
ATOM 810 C C . ALA A 1 102 ? -7.247 4.392 -6.745 1.00 60.66 102 ALA A C 1
ATOM 812 O O . ALA A 1 102 ? -7.971 4.834 -5.856 1.00 60.66 102 ALA A O 1
ATOM 813 N N . CYS A 1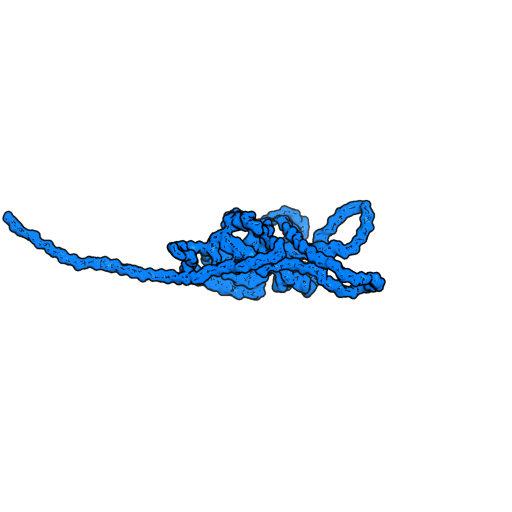 103 ? -6.427 3.358 -6.523 1.00 77.56 103 CYS A N 1
ATOM 814 C CA . CYS A 1 103 ? -6.322 2.726 -5.211 1.00 77.56 103 CYS A CA 1
ATOM 815 C C . CYS A 1 103 ? -4.866 2.443 -4.832 1.00 77.56 103 CYS A C 1
ATOM 817 O O . CYS A 1 103 ? -4.230 1.536 -5.365 1.00 77.56 103 CYS A O 1
ATOM 819 N N . GLU A 1 104 ? -4.359 3.214 -3.872 1.00 91.06 104 GLU A N 1
ATOM 820 C CA . GLU A 1 104 ? -3.052 3.010 -3.243 1.00 91.06 104 GLU A CA 1
ATOM 821 C C . GLU A 1 104 ? -3.207 2.795 -1.729 1.00 91.06 104 GLU A C 1
ATOM 823 O O . GLU A 1 104 ? -4.237 3.126 -1.116 1.00 91.06 104 GLU A O 1
ATOM 828 N N . ALA A 1 105 ? -2.174 2.214 -1.116 1.00 94.75 105 ALA A N 1
ATOM 829 C CA . ALA A 1 105 ? -2.081 2.134 0.336 1.00 94.75 105 ALA A CA 1
ATOM 830 C C . ALA A 1 105 ? -2.009 3.547 0.948 1.00 94.75 105 ALA A C 1
ATOM 832 O O . ALA A 1 105 ? -1.553 4.492 0.303 1.00 94.75 105 ALA A O 1
ATOM 833 N N . ASP A 1 106 ? -2.450 3.701 2.199 1.00 95.00 106 ASP A N 1
ATOM 834 C CA . ASP A 1 106 ? -2.386 4.998 2.886 1.00 95.00 106 ASP A CA 1
ATOM 835 C C . ASP A 1 106 ? -0.933 5.441 3.090 1.00 95.00 106 ASP A C 1
ATOM 837 O O . ASP A 1 106 ? -0.616 6.627 2.978 1.00 95.00 106 ASP A O 1
ATOM 841 N N . ILE A 1 107 ? -0.056 4.471 3.365 1.00 96.19 107 ILE A N 1
ATOM 842 C CA . ILE A 1 107 ? 1.386 4.662 3.515 1.00 96.19 107 ILE A CA 1
ATOM 843 C C . ILE A 1 107 ? 2.108 3.534 2.776 1.00 96.19 107 ILE A C 1
ATOM 845 O O . ILE A 1 107 ? 1.782 2.361 2.955 1.00 96.19 107 ILE A O 1
ATOM 849 N N . ILE A 1 108 ? 3.109 3.869 1.969 1.00 96.00 108 ILE A N 1
ATOM 850 C CA . ILE A 1 108 ? 3.990 2.907 1.298 1.00 96.00 108 ILE A CA 1
ATOM 851 C C . ILE A 1 108 ? 5.361 3.004 1.952 1.00 96.00 108 ILE A C 1
ATOM 853 O O . ILE A 1 108 ? 5.975 4.071 1.951 1.00 96.00 108 ILE A O 1
ATOM 857 N N . VAL A 1 109 ? 5.817 1.892 2.528 1.00 94.81 109 VAL A N 1
ATOM 858 C CA . VAL A 1 109 ? 7.048 1.844 3.338 1.00 94.81 109 VAL A CA 1
ATOM 859 C C . VAL A 1 109 ? 8.238 1.252 2.578 1.00 94.81 109 VAL A C 1
ATOM 861 O O . VAL A 1 109 ? 9.369 1.363 3.030 1.00 94.81 109 VAL A O 1
ATOM 864 N N . SER A 1 110 ? 7.978 0.582 1.451 1.00 93.75 110 SER A N 1
ATOM 865 C CA . SER A 1 110 ? 8.980 -0.012 0.554 1.00 93.75 110 SER A CA 1
ATOM 866 C C . SER A 1 110 ? 8.324 -0.349 -0.795 1.00 93.75 110 SER A C 1
ATOM 868 O O . SER A 1 110 ? 7.089 -0.408 -0.853 1.00 93.75 110 SER A O 1
ATOM 870 N N . PRO A 1 111 ? 9.094 -0.676 -1.847 1.00 93.94 111 PRO A N 1
ATOM 871 C CA . PRO A 1 111 ? 8.556 -1.122 -3.133 1.00 93.94 111 PRO A CA 1
ATOM 872 C C . PRO A 1 111 ? 7.624 -2.336 -3.068 1.00 93.94 111 PRO A C 1
ATOM 874 O O . PRO A 1 111 ? 6.846 -2.546 -3.986 1.00 93.94 111 PRO A O 1
ATOM 877 N N . THR A 1 112 ? 7.688 -3.161 -2.022 1.00 95.12 112 THR A N 1
ATOM 878 C CA . THR A 1 112 ? 6.869 -4.381 -1.918 1.00 95.12 112 THR A CA 1
ATOM 879 C C . THR A 1 112 ? 5.723 -4.261 -0.918 1.00 95.12 112 THR A C 1
ATOM 881 O O . THR A 1 112 ? 4.841 -5.123 -0.896 1.00 95.12 112 THR A O 1
ATOM 884 N N . THR A 1 113 ? 5.751 -3.240 -0.053 1.00 96.62 113 THR A N 1
ATOM 885 C CA . THR A 1 113 ? 4.977 -3.230 1.198 1.00 96.62 113 THR A CA 1
ATOM 886 C C . THR A 1 113 ? 4.189 -1.938 1.391 1.00 96.62 113 THR A C 1
ATOM 888 O O . THR A 1 113 ? 4.761 -0.846 1.431 1.00 96.62 113 THR A O 1
ATOM 891 N N . GLY A 1 114 ? 2.879 -2.083 1.600 1.00 96.94 114 GLY A N 1
ATOM 892 C CA . GLY A 1 114 ? 1.952 -0.996 1.918 1.00 96.94 114 GLY A CA 1
ATOM 893 C C . GLY A 1 114 ? 1.271 -1.163 3.279 1.00 96.94 114 GLY A C 1
ATOM 894 O O . GLY A 1 114 ? 1.200 -2.261 3.835 1.00 96.94 114 GLY A O 1
ATOM 895 N N . VAL A 1 115 ? 0.748 -0.060 3.810 1.00 97.69 115 VAL A N 1
ATOM 896 C CA . VAL A 1 115 ? -0.017 0.008 5.059 1.00 97.69 115 VAL A CA 1
ATOM 897 C C . VAL A 1 115 ? -1.373 0.658 4.792 1.00 97.69 115 VAL A C 1
ATOM 899 O O . VAL A 1 115 ? -1.456 1.726 4.184 1.00 97.69 115 VAL A O 1
ATOM 902 N N . ILE A 1 116 ? -2.437 0.017 5.269 1.00 96.75 116 ILE A N 1
ATOM 903 C CA . ILE A 1 116 ? -3.802 0.549 5.282 1.00 96.75 116 ILE A CA 1
ATOM 904 C C . ILE A 1 116 ? -4.155 0.897 6.723 1.00 96.75 116 ILE A C 1
ATOM 906 O O . ILE A 1 116 ? -4.080 0.034 7.599 1.00 96.75 116 ILE A O 1
ATOM 910 N N . LEU A 1 117 ? -4.569 2.136 6.964 1.00 95.31 117 LEU A N 1
ATOM 911 C CA . LEU A 1 117 ? -5.087 2.577 8.252 1.00 95.31 117 LEU A CA 1
ATOM 912 C C . LEU A 1 117 ? -6.604 2.382 8.268 1.00 95.31 117 LEU A C 1
ATOM 914 O O . LEU A 1 117 ? -7.321 2.816 7.366 1.00 95.31 117 LEU A O 1
ATOM 918 N N . THR A 1 118 ? -7.120 1.709 9.292 1.00 94.44 118 THR A N 1
ATOM 919 C CA . THR A 1 118 ? -8.556 1.474 9.439 1.00 94.44 118 THR A CA 1
ATOM 920 C C . THR A 1 118 ? -8.971 1.483 10.903 1.00 94.44 118 THR A C 1
ATOM 922 O O . THR A 1 118 ? -8.202 1.127 11.786 1.00 94.44 118 THR A O 1
ATOM 925 N N . ALA A 1 119 ? -10.208 1.877 11.188 1.00 91.38 119 ALA A N 1
ATOM 926 C CA . ALA A 1 119 ? -10.757 1.792 12.537 1.00 91.38 119 ALA A CA 1
ATOM 927 C C . ALA A 1 119 ? -11.433 0.433 12.758 1.00 91.38 119 ALA A C 1
ATOM 929 O O . ALA A 1 119 ? -12.017 -0.135 11.835 1.00 91.38 119 ALA A O 1
ATOM 930 N N . SER A 1 120 ? -11.468 -0.041 14.007 1.00 87.31 120 SER A N 1
ATOM 931 C CA . SER A 1 120 ? -12.178 -1.285 14.375 1.00 87.31 120 SER A CA 1
ATOM 932 C C . SER A 1 120 ? -13.638 -1.320 13.878 1.00 87.31 120 SER A C 1
ATOM 934 O O . SER A 1 120 ? -14.147 -2.370 13.498 1.00 87.31 120 SER A O 1
ATOM 936 N N . GLN A 1 121 ? -14.307 -0.161 13.837 1.00 86.25 121 GLN A N 1
ATOM 937 C CA . GLN A 1 121 ? -15.688 -0.024 13.358 1.00 86.25 121 GLN A CA 1
ATOM 938 C C . GLN A 1 121 ? -15.828 -0.277 11.846 1.00 86.25 121 GLN A C 1
ATOM 940 O O . GLN A 1 121 ? -16.808 -0.886 11.420 1.00 86.25 121 GLN A O 1
ATOM 945 N N . ALA A 1 122 ? -14.840 0.129 11.041 1.00 88.75 122 ALA A N 1
ATOM 946 C CA . ALA A 1 122 ? -14.880 0.006 9.581 1.00 88.75 122 ALA A CA 1
ATOM 947 C C . ALA A 1 122 ? -14.811 -1.455 9.104 1.00 88.75 122 ALA A C 1
ATOM 949 O O . ALA A 1 122 ? -15.301 -1.778 8.025 1.00 88.75 122 ALA A O 1
ATOM 950 N N . ILE A 1 123 ? -14.279 -2.362 9.932 1.00 90.94 123 ILE A N 1
ATOM 951 C CA . ILE A 1 123 ? -14.242 -3.806 9.648 1.00 90.94 123 ILE A CA 1
ATOM 952 C C . ILE A 1 123 ? -15.653 -4.378 9.468 1.00 90.94 123 ILE A C 1
ATOM 954 O O . ILE A 1 123 ? -15.865 -5.262 8.640 1.00 90.94 123 ILE A O 1
ATOM 958 N N . ASN A 1 124 ? -16.618 -3.852 10.223 1.00 86.31 124 ASN A N 1
ATOM 959 C CA . ASN A 1 124 ? -18.006 -4.310 10.219 1.00 86.31 124 ASN A CA 1
ATOM 960 C C . ASN A 1 124 ? -18.904 -3.546 9.243 1.00 86.31 124 ASN A C 1
ATOM 962 O O . ASN A 1 124 ? -20.094 -3.842 9.142 1.00 86.31 124 ASN A O 1
ATOM 966 N N . GLN A 1 125 ? -18.365 -2.553 8.537 1.00 89.88 125 GLN A N 1
ATOM 967 C CA . GLN A 1 125 ? -19.151 -1.718 7.645 1.00 89.88 125 GLN A CA 1
ATOM 968 C C . GLN A 1 125 ? -19.381 -2.430 6.309 1.00 89.88 125 GLN A C 1
ATOM 970 O O . GLN A 1 125 ? -18.553 -2.365 5.406 1.00 89.88 125 GLN A O 1
ATOM 975 N N . LEU A 1 126 ? -20.518 -3.108 6.172 1.00 89.38 126 LEU A N 1
ATOM 976 C CA . LEU A 1 126 ? -20.932 -3.727 4.911 1.00 89.38 126 LEU A CA 1
ATOM 977 C C . LEU A 1 126 ? -21.417 -2.677 3.901 1.00 89.38 126 LEU A C 1
ATOM 979 O O . LEU A 1 126 ? -21.836 -1.580 4.281 1.00 89.38 126 LEU A O 1
ATOM 983 N N . TYR A 1 127 ? -21.409 -3.025 2.611 1.00 86.81 127 TYR A N 1
ATOM 984 C CA . TYR A 1 127 ? -22.103 -2.206 1.616 1.00 86.81 127 TYR A CA 1
ATOM 985 C C . TYR A 1 127 ? -23.588 -2.099 1.946 1.00 86.81 127 TYR A C 1
ATOM 987 O O . TYR A 1 127 ? -24.237 -3.080 2.317 1.00 86.81 127 TYR A O 1
ATOM 995 N N . LEU A 1 128 ? -24.141 -0.912 1.714 1.00 85.75 128 LEU A N 1
ATOM 996 C CA . LEU A 1 128 ? -25.583 -0.738 1.690 1.00 85.75 128 LEU A CA 1
ATOM 997 C C . LEU A 1 128 ? -26.184 -1.533 0.514 1.00 85.75 128 LEU A C 1
ATOM 999 O O . LEU A 1 128 ? -25.529 -1.689 -0.526 1.00 85.75 128 LEU A O 1
ATOM 1003 N N . PRO A 1 129 ? -27.430 -2.029 0.633 1.00 77.19 129 PRO A N 1
ATOM 1004 C CA . PRO A 1 129 ? -28.131 -2.648 -0.487 1.00 77.19 129 PRO A CA 1
ATOM 1005 C C . PRO A 1 129 ? -28.081 -1.749 -1.733 1.00 77.19 129 PRO A C 1
ATOM 1007 O O . PRO A 1 129 ? -28.293 -0.540 -1.644 1.00 77.19 129 PRO A O 1
ATOM 1010 N N . GLY A 1 130 ? -27.729 -2.323 -2.886 1.00 75.12 130 GLY A N 1
ATOM 1011 C CA . GLY A 1 130 ? -27.591 -1.590 -4.152 1.00 75.12 130 GLY A CA 1
ATOM 1012 C C . GLY A 1 130 ? -26.309 -0.758 -4.323 1.00 75.12 130 GLY A C 1
ATOM 1013 O O . GLY A 1 130 ? -26.107 -0.219 -5.401 1.00 75.12 130 GLY A O 1
ATOM 1014 N N . HIS A 1 131 ? -25.426 -0.685 -3.319 1.00 72.00 131 HIS A N 1
ATOM 1015 C CA . HIS A 1 131 ? -24.195 0.128 -3.358 1.00 72.00 131 HIS A CA 1
ATOM 1016 C C . HIS A 1 131 ? -22.916 -0.705 -3.519 1.00 72.00 131 HIS A C 1
ATOM 1018 O O . HIS A 1 131 ? -21.818 -0.225 -3.242 1.00 72.00 131 HIS A O 1
ATOM 1024 N N . LYS A 1 132 ? -23.046 -1.971 -3.927 1.00 76.31 132 LYS A N 1
ATOM 1025 C CA . LYS A 1 132 ? -21.882 -2.802 -4.239 1.00 76.31 132 LYS A CA 1
ATOM 1026 C C . LYS A 1 132 ? -21.222 -2.316 -5.538 1.00 76.31 132 LYS A C 1
ATOM 1028 O O . LYS A 1 132 ? -21.947 -1.880 -6.437 1.00 76.31 132 LYS A O 1
ATOM 1033 N N . PRO A 1 133 ? -19.890 -2.434 -5.667 1.00 69.88 133 PRO A N 1
ATOM 1034 C CA . PRO A 1 133 ? -19.173 -2.092 -6.889 1.00 69.88 133 PRO A CA 1
ATOM 1035 C C . PRO A 1 133 ? -19.775 -2.819 -8.089 1.00 69.88 133 PRO A C 1
ATOM 1037 O O . PRO A 1 133 ? -20.162 -3.988 -8.000 1.00 69.88 133 PRO A O 1
ATOM 1040 N N . ASN A 1 134 ? -19.877 -2.119 -9.220 1.00 64.25 134 ASN A N 1
ATOM 1041 C CA . ASN A 1 134 ? -20.474 -2.691 -10.424 1.00 64.25 134 ASN A CA 1
ATOM 1042 C C . ASN A 1 134 ? -19.504 -3.611 -11.196 1.00 64.25 134 ASN A C 1
ATOM 1044 O O . ASN A 1 134 ? -19.918 -4.215 -12.185 1.00 64.25 134 ASN A O 1
ATOM 1048 N N . ASP A 1 135 ? -18.256 -3.717 -10.731 1.00 70.38 135 ASP A N 1
ATOM 1049 C CA . ASP A 1 135 ? -17.169 -4.464 -11.359 1.00 70.38 135 ASP A CA 1
ATOM 1050 C C . ASP A 1 135 ? -17.492 -5.974 -11.436 1.00 70.38 135 ASP A C 1
ATOM 1052 O O . ASP A 1 135 ? -17.802 -6.590 -10.405 1.00 70.38 135 ASP A O 1
ATOM 1056 N N . PRO A 1 136 ? -17.477 -6.577 -12.641 1.00 63.81 136 PRO A N 1
ATOM 1057 C CA . PRO A 1 136 ? -17.794 -7.986 -12.832 1.00 63.81 136 PRO A CA 1
ATOM 1058 C C . PRO A 1 136 ? -16.855 -8.935 -12.075 1.00 63.81 136 PRO A C 1
ATOM 1060 O O . PRO A 1 136 ? -17.342 -9.954 -11.586 1.00 63.81 136 PRO A O 1
ATOM 1063 N N . GLU A 1 137 ? -15.567 -8.615 -11.907 1.00 67.12 137 GLU A N 1
ATOM 1064 C CA . GLU A 1 137 ? -14.627 -9.491 -11.189 1.00 67.12 137 GLU A CA 1
ATOM 1065 C C . GLU A 1 137 ? -14.956 -9.524 -9.693 1.00 67.12 137 GLU A C 1
ATOM 1067 O O . GLU A 1 137 ? -15.133 -10.589 -9.099 1.00 67.12 137 GLU A O 1
ATOM 1072 N N . ILE A 1 138 ? -15.169 -8.349 -9.100 1.00 70.94 138 ILE A N 1
ATOM 1073 C CA . ILE A 1 138 ? -15.460 -8.196 -7.668 1.00 70.94 138 ILE A CA 1
ATOM 1074 C C . ILE A 1 138 ? -16.824 -8.801 -7.309 1.00 70.94 138 ILE A C 1
ATOM 1076 O O . ILE A 1 138 ? -16.984 -9.391 -6.239 1.00 70.94 138 ILE A O 1
ATOM 1080 N N . LYS A 1 139 ? -17.816 -8.708 -8.203 1.00 65.00 139 LYS A N 1
ATOM 1081 C CA . LYS A 1 139 ? -19.158 -9.268 -7.974 1.00 65.00 139 LYS A CA 1
ATOM 1082 C C . LYS A 1 139 ? -19.189 -10.782 -7.834 1.00 65.00 139 LYS A C 1
ATOM 1084 O O . LYS A 1 139 ? -20.073 -11.293 -7.145 1.00 65.00 139 LYS A O 1
ATOM 1089 N N . THR A 1 140 ? -18.279 -11.492 -8.498 1.00 63.22 140 THR A N 1
ATOM 1090 C CA . THR A 1 140 ? -18.227 -12.960 -8.415 1.00 63.22 140 THR A CA 1
ATOM 1091 C C . THR A 1 140 ? -17.718 -13.443 -7.057 1.00 63.22 140 THR A C 1
ATOM 1093 O O . THR A 1 140 ? -18.041 -14.553 -6.634 1.00 63.22 140 THR A O 1
ATOM 1096 N N . ILE A 1 141 ? -16.995 -12.590 -6.325 1.00 75.19 141 ILE A N 1
ATOM 1097 C CA . ILE A 1 141 ? -16.383 -12.928 -5.044 1.00 75.19 141 ILE A CA 1
ATOM 1098 C C . ILE A 1 141 ? -17.329 -12.524 -3.909 1.00 75.19 141 ILE A C 1
ATOM 1100 O O . ILE A 1 141 ? -17.334 -11.391 -3.427 1.00 75.19 141 ILE A O 1
ATOM 1104 N N . GLN A 1 142 ? -18.122 -13.487 -3.433 1.00 71.62 142 GLN A N 1
ATOM 1105 C CA . GLN A 1 142 ? -19.100 -13.275 -2.357 1.00 71.62 142 GLN A CA 1
ATOM 1106 C C . GLN A 1 142 ? -18.472 -12.735 -1.055 1.00 71.62 142 GLN A C 1
ATOM 1108 O O . GLN A 1 142 ? -19.147 -12.064 -0.268 1.00 71.62 142 GLN A O 1
ATOM 1113 N N . GLU A 1 143 ? -17.183 -12.996 -0.830 1.00 80.56 143 GLU A N 1
ATOM 1114 C CA . GLU A 1 143 ? -16.451 -12.543 0.354 1.00 80.56 143 GLU A CA 1
ATOM 1115 C C . GLU A 1 143 ? -16.178 -11.030 0.373 1.00 80.56 143 GLU A C 1
ATOM 1117 O O . GLU A 1 143 ? -15.993 -10.466 1.460 1.00 80.56 143 GLU A O 1
ATOM 1122 N N . ILE A 1 144 ? -16.219 -10.351 -0.783 1.00 86.69 144 ILE A N 1
ATOM 1123 C CA . ILE A 1 144 ? -16.055 -8.896 -0.893 1.00 86.69 144 ILE A CA 1
ATOM 1124 C C . ILE A 1 144 ? -17.404 -8.217 -0.631 1.00 86.69 144 ILE A C 1
ATOM 1126 O O . ILE A 1 144 ? -18.195 -7.907 -1.521 1.00 86.69 144 ILE A O 1
ATOM 1130 N N . ASN A 1 145 ? -17.695 -8.014 0.651 1.00 88.31 145 ASN A N 1
ATOM 1131 C CA . ASN A 1 145 ? -18.980 -7.503 1.131 1.00 88.31 145 ASN A CA 1
ATOM 1132 C C . ASN A 1 145 ? -18.887 -6.157 1.872 1.00 88.31 145 ASN A C 1
ATOM 1134 O O . ASN A 1 145 ? -19.920 -5.628 2.292 1.00 88.31 145 ASN A O 1
ATOM 1138 N N . SER A 1 146 ? -17.688 -5.584 1.985 1.00 91.38 146 SER A N 1
ATOM 1139 C CA . SER A 1 146 ? -17.431 -4.269 2.575 1.00 91.38 146 SER A CA 1
ATOM 1140 C C . SER A 1 146 ? -16.440 -3.450 1.739 1.00 91.38 146 SER A C 1
ATOM 1142 O O . SER A 1 146 ? -15.569 -4.042 1.091 1.00 91.38 146 SER A O 1
ATOM 1144 N N . PRO A 1 147 ? -16.488 -2.103 1.818 1.00 90.75 147 PRO A N 1
ATOM 1145 C CA . PRO A 1 147 ? -15.497 -1.229 1.185 1.00 90.75 147 PRO A CA 1
ATOM 1146 C C . PRO A 1 147 ? -14.054 -1.545 1.596 1.00 90.75 147 PRO A C 1
ATOM 1148 O O . PRO A 1 147 ? -13.140 -1.478 0.779 1.00 90.75 147 PRO A O 1
ATOM 1151 N N . LEU A 1 148 ? -13.837 -1.937 2.858 1.00 93.69 148 LEU A N 1
ATOM 1152 C CA . LEU A 1 148 ? -12.509 -2.325 3.337 1.00 93.69 148 LEU A CA 1
ATOM 1153 C C . LEU A 1 148 ? -12.005 -3.595 2.636 1.00 93.69 148 LEU A C 1
ATOM 1155 O O . LEU A 1 148 ? -10.843 -3.643 2.240 1.00 93.69 148 LEU A O 1
ATOM 1159 N N . ARG A 1 149 ? -12.859 -4.613 2.464 1.00 93.94 149 ARG A N 1
ATOM 1160 C CA . ARG A 1 149 ? -12.469 -5.860 1.785 1.00 93.94 149 ARG A CA 1
ATOM 1161 C C . ARG A 1 149 ? -12.197 -5.647 0.304 1.00 93.94 149 ARG A C 1
ATOM 1163 O O . ARG A 1 149 ? -11.221 -6.194 -0.195 1.00 93.94 149 ARG A O 1
ATOM 1170 N N . GLU A 1 150 ? -12.995 -4.818 -0.369 1.00 91.69 150 GLU A N 1
ATOM 1171 C CA . GLU A 1 150 ? -12.716 -4.415 -1.752 1.00 91.69 150 GLU A CA 1
ATOM 1172 C C . GLU A 1 150 ? -11.353 -3.729 -1.848 1.00 91.69 150 GLU A C 1
ATOM 1174 O O . GLU A 1 150 ? -10.532 -4.102 -2.683 1.00 91.69 150 GLU A O 1
ATOM 1179 N N . ARG A 1 151 ? -11.087 -2.758 -0.964 1.00 92.44 151 ARG A N 1
ATOM 1180 C CA . ARG A 1 151 ? -9.812 -2.037 -0.947 1.00 92.44 151 ARG A CA 1
ATOM 1181 C C . ARG A 1 151 ? -8.629 -2.986 -0.749 1.00 92.44 151 ARG A C 1
ATOM 1183 O O . ARG A 1 151 ? -7.640 -2.884 -1.469 1.00 92.44 151 ARG A O 1
ATOM 1190 N N . ILE A 1 152 ? -8.730 -3.917 0.202 1.00 95.00 152 ILE A N 1
ATOM 1191 C CA . ILE A 1 152 ? -7.694 -4.929 0.457 1.00 95.00 152 ILE A CA 1
ATOM 1192 C C . ILE A 1 152 ? -7.487 -5.812 -0.777 1.00 95.00 152 ILE A C 1
ATOM 1194 O O . ILE A 1 152 ? -6.344 -6.025 -1.172 1.00 95.00 152 ILE A O 1
ATOM 1198 N N . PHE A 1 153 ? -8.569 -6.288 -1.398 1.00 92.88 153 PHE A N 1
ATOM 1199 C CA . PHE A 1 153 ? -8.507 -7.120 -2.598 1.00 92.88 153 PHE A CA 1
ATOM 1200 C C . PHE A 1 153 ? -7.798 -6.400 -3.751 1.00 92.88 153 PHE A C 1
ATOM 1202 O O . PHE A 1 153 ? -6.814 -6.916 -4.275 1.00 92.88 153 PHE A O 1
ATOM 1209 N N . ARG A 1 154 ? -8.218 -5.170 -4.084 1.00 90.56 154 ARG A N 1
ATOM 1210 C CA . ARG A 1 154 ? -7.590 -4.375 -5.154 1.00 90.56 154 ARG A CA 1
ATOM 1211 C C . ARG A 1 154 ? -6.098 -4.137 -4.889 1.00 90.56 154 ARG A C 1
ATOM 1213 O O . ARG A 1 154 ? -5.282 -4.255 -5.800 1.00 90.56 154 ARG A O 1
ATOM 1220 N N . LEU A 1 155 ? -5.719 -3.842 -3.643 1.00 93.25 155 LEU A N 1
ATOM 1221 C CA . LEU A 1 155 ? -4.315 -3.619 -3.282 1.00 93.25 155 LEU A CA 1
ATOM 1222 C C . LEU A 1 155 ? -3.489 -4.913 -3.266 1.00 93.25 155 LEU A C 1
ATOM 1224 O O . LEU A 1 155 ? -2.300 -4.862 -3.574 1.00 93.25 155 LEU A O 1
ATOM 1228 N N . ALA A 1 156 ? -4.079 -6.074 -2.973 1.00 93.38 156 ALA A N 1
ATOM 1229 C CA . ALA A 1 156 ? -3.362 -7.353 -2.983 1.00 93.38 156 ALA A CA 1
ATOM 1230 C C . ALA A 1 156 ? -2.781 -7.702 -4.368 1.00 93.38 156 ALA A C 1
ATOM 1232 O O . ALA A 1 156 ? -1.790 -8.418 -4.460 1.00 93.38 156 ALA A O 1
ATOM 1233 N N . HIS A 1 157 ? -3.322 -7.143 -5.454 1.00 89.31 157 HIS A N 1
ATOM 1234 C CA . HIS A 1 157 ? -2.745 -7.302 -6.792 1.00 89.31 157 HIS A CA 1
ATOM 1235 C C . HIS A 1 157 ? -1.474 -6.466 -7.033 1.00 89.31 157 HIS A C 1
ATOM 1237 O O . HIS A 1 157 ? -0.703 -6.773 -7.946 1.00 89.31 157 HIS A O 1
ATOM 1243 N N . ARG A 1 158 ? -1.220 -5.429 -6.225 1.00 90.00 158 ARG A N 1
ATOM 1244 C CA . ARG A 1 158 ? -0.172 -4.411 -6.470 1.00 90.00 158 ARG A CA 1
ATOM 1245 C C . ARG A 1 158 ? 0.968 -4.423 -5.451 1.00 90.00 158 ARG A C 1
ATOM 1247 O O . ARG A 1 158 ? 1.990 -3.770 -5.650 1.00 90.00 158 ARG A O 1
ATOM 1254 N N . TYR A 1 159 ? 0.795 -5.159 -4.360 1.00 94.81 159 TYR A N 1
ATOM 1255 C CA . TYR A 1 159 ? 1.774 -5.285 -3.287 1.00 94.81 159 TYR A CA 1
ATOM 1256 C C . TYR A 1 159 ? 2.075 -6.759 -3.035 1.00 94.81 159 TYR A C 1
ATOM 1258 O O . TYR A 1 159 ? 1.181 -7.593 -3.102 1.00 94.81 159 TYR A O 1
ATOM 1266 N N . GLU A 1 160 ? 3.314 -7.088 -2.675 1.00 94.62 160 GLU A N 1
ATOM 1267 C CA . GLU A 1 160 ? 3.631 -8.416 -2.129 1.00 94.62 160 GLU A CA 1
ATOM 1268 C C . GLU A 1 160 ? 3.123 -8.545 -0.692 1.00 94.62 160 GLU A C 1
ATOM 1270 O O . GLU A 1 160 ? 2.812 -9.642 -0.224 1.00 94.62 160 GLU A O 1
ATOM 1275 N N . ARG A 1 161 ? 3.098 -7.422 0.043 1.00 96.94 161 ARG A N 1
ATOM 1276 C CA . ARG A 1 161 ? 2.745 -7.383 1.461 1.00 96.94 161 ARG A CA 1
ATOM 1277 C C . ARG A 1 161 ? 1.889 -6.173 1.810 1.00 96.94 161 ARG A C 1
ATOM 1279 O O . ARG A 1 161 ? 2.214 -5.040 1.460 1.00 96.94 161 ARG A O 1
ATOM 1286 N N . LEU A 1 162 ? 0.834 -6.408 2.581 1.00 97.88 162 LEU A N 1
ATOM 1287 C CA . LEU A 1 162 ? -0.033 -5.365 3.120 1.00 97.88 162 LEU A CA 1
ATOM 1288 C C . LEU A 1 162 ? -0.193 -5.534 4.624 1.00 97.88 162 LEU A C 1
ATOM 1290 O O . LEU A 1 162 ? -0.531 -6.613 5.107 1.00 97.88 162 LEU A O 1
ATOM 1294 N N . TYR A 1 163 ? -0.008 -4.448 5.363 1.00 98.06 163 TYR A N 1
ATOM 1295 C CA . TYR A 1 163 ? -0.341 -4.379 6.780 1.00 98.06 163 TYR A CA 1
ATOM 1296 C C . TYR A 1 163 ? -1.636 -3.597 6.967 1.00 98.06 163 TYR A C 1
ATOM 1298 O O . TYR A 1 163 ? -1.757 -2.472 6.490 1.00 98.06 163 TYR A O 1
ATOM 1306 N N . ILE A 1 164 ? -2.604 -4.183 7.669 1.00 97.62 164 ILE A N 1
ATOM 1307 C CA . ILE A 1 164 ? -3.882 -3.530 7.967 1.00 97.62 164 ILE A CA 1
ATOM 1308 C C . ILE A 1 164 ? -3.844 -3.091 9.423 1.00 97.62 164 ILE A C 1
ATOM 1310 O O . ILE A 1 164 ? -4.002 -3.910 10.326 1.00 97.62 164 ILE A O 1
ATOM 1314 N N . PHE A 1 165 ? -3.586 -1.810 9.654 1.00 96.56 165 PHE A N 1
ATOM 1315 C CA . PHE A 1 165 ? -3.521 -1.232 10.988 1.00 96.56 165 PHE A CA 1
ATOM 1316 C C . PHE A 1 165 ? -4.933 -0.922 11.447 1.00 96.56 165 PHE A C 1
ATOM 1318 O O . PHE A 1 165 ? -5.559 0.030 10.989 1.00 96.56 165 PHE A O 1
ATOM 1325 N N . ILE A 1 166 ? -5.433 -1.759 12.346 1.00 94.31 166 ILE A N 1
ATOM 1326 C CA . ILE A 1 166 ? -6.748 -1.622 12.943 1.00 94.31 166 ILE A CA 1
ATOM 1327 C C . ILE A 1 166 ? -6.583 -0.805 14.217 1.00 94.31 166 ILE A C 1
ATOM 1329 O O . ILE A 1 166 ? -6.228 -1.329 15.276 1.00 94.31 166 ILE A O 1
ATOM 1333 N N . SER A 1 167 ? -6.841 0.493 14.110 1.00 90.88 167 SER A N 1
ATOM 1334 C CA . SER A 1 167 ? -6.836 1.396 15.245 1.00 90.88 167 SER A CA 1
ATOM 1335 C C . SER A 1 167 ? -7.944 0.992 16.219 1.00 90.88 167 SER A C 1
ATOM 1337 O O . SER A 1 167 ? -9.131 0.883 15.868 1.00 90.88 167 SER A O 1
ATOM 1339 N N . HIS A 1 168 ? -7.542 0.771 17.465 1.00 84.19 168 HIS A N 1
ATOM 1340 C CA . HIS A 1 168 ? -8.435 0.484 18.574 1.00 84.19 168 HIS A CA 1
ATOM 1341 C C . HIS A 1 168 ? -8.077 1.391 19.751 1.00 84.19 168 HIS A C 1
ATOM 1343 O O . HIS A 1 168 ? -6.904 1.549 20.100 1.00 84.19 168 HIS A O 1
ATOM 1349 N N . SER A 1 169 ? -9.090 2.043 20.321 1.00 77.38 169 SER A N 1
ATOM 1350 C CA . SER A 1 169 ? -8.887 2.962 21.437 1.00 77.38 169 SER A CA 1
ATOM 1351 C C . SER A 1 169 ? -8.552 2.159 22.698 1.00 77.38 169 SER A C 1
ATOM 1353 O O . SER A 1 169 ? -9.269 1.202 23.006 1.00 77.38 169 SER A O 1
ATOM 1355 N N . PRO A 1 170 ? -7.465 2.490 23.417 1.00 67.94 170 PRO A N 1
ATOM 1356 C CA . PRO A 1 170 ? -7.160 1.839 24.681 1.00 67.94 170 PRO A CA 1
ATOM 1357 C C . PRO A 1 170 ? -8.249 2.164 25.705 1.00 67.94 170 PRO A C 1
ATOM 1359 O O . PRO A 1 170 ? -8.658 3.313 25.844 1.00 67.94 170 PRO A O 1
ATOM 1362 N N . VAL A 1 171 ? -8.700 1.155 26.451 1.00 62.47 171 VAL A N 1
ATOM 1363 C CA . VAL A 1 171 ? -9.542 1.401 27.622 1.00 62.47 171 VAL A CA 1
ATOM 1364 C C . VAL A 1 171 ? -8.605 1.647 28.796 1.00 62.47 171 VAL A C 1
ATOM 1366 O O . VAL A 1 171 ? -7.851 0.761 29.206 1.00 62.47 171 VAL A O 1
ATOM 1369 N N . GLU A 1 172 ? -8.625 2.870 29.320 1.00 57.25 172 GLU A N 1
ATOM 1370 C CA . GLU A 1 172 ? -7.876 3.215 30.523 1.00 57.25 172 GLU A CA 1
ATOM 1371 C C . GLU A 1 172 ? -8.503 2.505 31.725 1.00 57.25 172 GLU A C 1
ATOM 1373 O O . GLU A 1 172 ? -9.627 2.794 32.137 1.00 57.25 172 GLU A O 1
ATOM 1378 N N . ASN A 1 173 ? -7.775 1.544 32.290 1.00 53.00 173 ASN A N 1
ATOM 1379 C CA . ASN A 1 173 ? -8.083 0.986 33.596 1.00 53.00 173 ASN A CA 1
ATOM 1380 C C . ASN A 1 173 ? -6.966 1.403 34.552 1.00 53.00 173 ASN A C 1
ATOM 1382 O O . ASN A 1 173 ? -5.807 1.414 34.145 1.00 53.00 173 ASN A O 1
ATOM 1386 N N . ARG A 1 174 ? -7.320 1.754 35.795 1.00 52.59 174 ARG A N 1
ATOM 1387 C CA . ARG A 1 174 ? -6.527 2.605 36.713 1.00 52.59 174 ARG A CA 1
ATOM 1388 C C . ARG A 1 174 ? -5.051 2.225 36.918 1.00 52.59 174 ARG A C 1
ATOM 1390 O O . ARG A 1 174 ? -4.300 3.092 37.336 1.00 52.59 174 ARG A O 1
ATOM 1397 N N . ASP A 1 175 ? -4.637 1.008 36.562 1.00 55.28 175 ASP A N 1
ATOM 1398 C CA . ASP A 1 175 ? -3.254 0.537 36.696 1.00 55.28 175 ASP A CA 1
ATOM 1399 C C . ASP A 1 175 ? -2.632 -0.059 35.408 1.00 55.28 175 ASP A C 1
ATOM 1401 O O . ASP A 1 175 ? -1.450 -0.400 35.419 1.00 55.28 175 ASP A O 1
ATOM 1405 N N . ARG A 1 176 ? -3.381 -0.229 34.297 1.00 53.22 176 ARG A N 1
ATOM 1406 C CA . ARG A 1 176 ? -2.880 -0.803 33.020 1.00 53.22 176 ARG A CA 1
ATOM 1407 C C . ARG A 1 176 ? -3.683 -0.322 31.804 1.00 53.22 176 ARG A C 1
ATOM 1409 O O . ARG A 1 176 ? -4.911 -0.401 31.806 1.00 53.22 176 ARG A O 1
ATOM 1416 N N . THR A 1 177 ? -2.998 0.058 30.722 1.00 52.81 177 THR A N 1
ATOM 1417 C CA . THR A 1 177 ? -3.615 0.227 29.396 1.00 52.81 177 THR A CA 1
ATOM 1418 C C . THR A 1 177 ? -3.949 -1.151 28.829 1.00 52.81 177 THR A C 1
ATOM 1420 O O . THR A 1 177 ? -3.068 -1.919 28.444 1.00 52.81 177 THR A O 1
ATOM 1423 N N . VAL A 1 178 ? -5.235 -1.508 28.809 1.00 53.69 178 VAL A N 1
ATOM 1424 C CA . VAL A 1 178 ? -5.681 -2.766 28.203 1.00 53.69 178 VAL A CA 1
ATOM 1425 C C . VAL A 1 178 ? -6.630 -2.455 27.059 1.00 53.69 178 VAL A C 1
ATOM 1427 O O . VAL A 1 178 ? -7.604 -1.724 27.224 1.00 53.69 178 VAL A O 1
ATOM 1430 N N . LEU A 1 179 ? -6.364 -3.027 25.885 1.00 58.06 179 LEU A N 1
ATOM 1431 C CA . LEU A 1 179 ? -7.368 -3.076 24.830 1.00 58.06 179 LEU A CA 1
ATOM 1432 C C . LEU A 1 179 ? -8.431 -4.093 25.239 1.00 58.06 179 LEU A C 1
ATOM 1434 O O . LEU A 1 179 ? -8.267 -5.303 25.069 1.00 58.06 179 LEU A O 1
ATOM 1438 N N . ALA A 1 180 ? -9.515 -3.597 25.821 1.00 60.09 180 ALA A N 1
ATOM 1439 C CA . ALA A 1 180 ? -10.708 -4.389 26.044 1.00 60.09 180 ALA A CA 1
ATOM 1440 C C . ALA A 1 180 ? -11.486 -4.466 24.723 1.00 60.09 180 ALA A C 1
ATOM 1442 O O . ALA A 1 180 ? -12.424 -3.706 24.503 1.00 60.09 180 ALA A O 1
ATOM 1443 N N . ALA A 1 181 ? -11.079 -5.373 23.832 1.00 65.94 181 ALA A N 1
ATOM 1444 C CA . ALA A 1 181 ? -11.894 -5.690 22.669 1.00 65.94 181 ALA A CA 1
ATOM 1445 C C . ALA A 1 181 ? -13.103 -6.511 23.132 1.00 65.94 181 ALA A C 1
ATOM 1447 O O . ALA A 1 181 ? -12.965 -7.531 23.815 1.00 65.94 181 ALA A O 1
ATOM 1448 N N . ASP A 1 182 ? -14.304 -6.075 22.769 1.00 75.00 182 ASP A N 1
ATOM 1449 C CA . ASP A 1 182 ? -15.492 -6.881 22.985 1.00 75.00 182 ASP A CA 1
ATOM 1450 C C . ASP A 1 182 ? -15.460 -8.131 22.082 1.00 75.00 182 ASP A C 1
ATOM 1452 O O . ASP A 1 182 ? -14.742 -8.212 21.079 1.00 75.00 182 ASP A O 1
ATOM 1456 N N . LYS A 1 183 ? -16.266 -9.137 22.437 1.00 82.00 183 LYS A N 1
ATOM 1457 C CA . LYS A 1 183 ? -16.342 -10.401 21.691 1.00 82.00 183 LYS A CA 1
ATOM 1458 C C . LYS A 1 183 ? -16.721 -10.190 20.215 1.00 82.00 183 LYS A C 1
ATOM 1460 O O . LYS A 1 183 ? -16.282 -10.971 19.374 1.00 82.00 183 LYS A O 1
ATOM 1465 N N . GLY A 1 184 ? -17.519 -9.163 19.911 1.00 84.25 184 GLY A N 1
ATOM 1466 C CA . GLY A 1 184 ? -17.902 -8.799 18.550 1.00 84.25 184 GLY A CA 1
ATOM 1467 C C . GLY A 1 184 ? -16.701 -8.322 17.746 1.00 84.25 184 GLY A C 1
ATOM 1468 O O . GLY A 1 184 ? -16.410 -8.911 16.710 1.00 84.25 184 GLY A O 1
ATOM 1469 N N . THR A 1 185 ? -15.940 -7.351 18.261 1.00 84.75 185 THR A N 1
ATOM 1470 C CA . THR A 1 185 ? -14.715 -6.863 17.601 1.00 84.75 185 THR A CA 1
ATOM 1471 C C . THR A 1 185 ? -13.728 -7.998 17.315 1.00 84.75 185 THR A C 1
ATOM 1473 O O . THR A 1 185 ? -13.212 -8.096 16.204 1.00 84.75 185 THR A O 1
ATOM 1476 N N . LEU A 1 186 ? -13.508 -8.908 18.269 1.00 87.25 186 LEU A N 1
ATOM 1477 C CA . LEU A 1 186 ? -12.630 -10.066 18.058 1.00 87.25 186 LEU A CA 1
ATOM 1478 C C . LEU A 1 186 ? -13.121 -10.997 16.939 1.00 87.25 186 LEU A C 1
ATOM 1480 O O . LEU A 1 186 ? -12.315 -11.453 16.129 1.00 87.25 186 LEU A O 1
ATOM 1484 N N . ALA A 1 187 ? -14.427 -11.263 16.866 1.00 90.50 187 ALA A N 1
ATOM 1485 C CA . ALA A 1 187 ? -15.008 -12.076 15.799 1.00 90.50 187 ALA A CA 1
ATOM 1486 C C . ALA A 1 187 ? -14.878 -11.394 14.426 1.00 90.50 187 ALA A C 1
ATOM 1488 O O . ALA A 1 187 ? -14.555 -12.051 13.436 1.00 90.50 187 ALA A O 1
ATOM 1489 N N . SER A 1 188 ? -15.065 -10.075 14.372 1.00 91.12 188 SER A N 1
ATOM 1490 C CA . SER A 1 188 ? -14.886 -9.271 13.162 1.00 91.12 188 SER A CA 1
ATOM 1491 C C . SER A 1 188 ? -13.444 -9.291 12.667 1.00 91.12 188 SER A C 1
ATOM 1493 O O . SER A 1 188 ? -13.207 -9.506 11.480 1.00 91.12 188 SER A O 1
ATOM 1495 N N . VAL A 1 189 ? -12.476 -9.128 13.575 1.00 92.69 189 VAL A N 1
ATOM 1496 C CA . VAL A 1 189 ? -11.045 -9.227 13.257 1.00 92.69 189 VAL A CA 1
ATOM 1497 C C . VAL A 1 189 ? -10.705 -10.635 12.774 1.00 92.69 189 VAL A C 1
ATOM 1499 O O . VAL A 1 189 ? -10.040 -10.767 11.756 1.00 92.69 189 VAL A O 1
ATOM 1502 N N . ALA A 1 190 ? -11.209 -11.687 13.425 1.00 93.69 190 ALA A N 1
ATOM 1503 C CA . ALA A 1 190 ? -10.998 -13.063 12.973 1.00 93.69 190 ALA A CA 1
ATOM 1504 C C . ALA A 1 190 ? -11.576 -13.312 11.568 1.00 93.69 190 ALA A C 1
ATOM 1506 O O . ALA A 1 190 ? -10.916 -13.925 10.730 1.00 93.69 190 ALA A O 1
ATOM 1507 N N . SER A 1 191 ? -12.775 -12.791 11.281 1.00 94.62 191 SER A N 1
ATOM 1508 C CA . SER A 1 191 ? -13.382 -12.869 9.947 1.00 94.62 191 SER A CA 1
ATOM 1509 C C . SER A 1 191 ? -12.562 -12.116 8.897 1.00 94.62 191 SER A C 1
ATOM 1511 O O . SER A 1 191 ? -12.378 -12.615 7.788 1.00 94.62 191 SER A O 1
ATOM 1513 N N . LEU A 1 192 ? -12.037 -10.937 9.242 1.00 95.56 192 LEU A N 1
ATOM 1514 C CA . LEU A 1 192 ? -11.136 -10.188 8.370 1.00 95.56 192 LEU A CA 1
ATOM 1515 C C . LEU A 1 192 ? -9.830 -10.952 8.127 1.00 95.56 192 LEU A C 1
ATOM 1517 O O . LEU A 1 192 ? -9.398 -11.044 6.986 1.00 95.56 192 LEU A O 1
ATOM 1521 N N . THR A 1 193 ? -9.228 -11.543 9.159 1.00 95.75 193 THR A N 1
ATOM 1522 C CA . THR A 1 193 ? -8.016 -12.364 9.028 1.00 95.75 193 THR A CA 1
ATOM 1523 C C . THR A 1 193 ? -8.243 -13.576 8.128 1.00 95.75 193 THR A C 1
ATOM 1525 O O . THR A 1 193 ? -7.386 -13.875 7.298 1.00 95.75 193 THR A O 1
ATOM 1528 N N . ALA A 1 194 ? -9.396 -14.244 8.229 1.00 95.88 194 ALA A N 1
ATOM 1529 C CA . ALA A 1 194 ? -9.749 -15.347 7.334 1.00 95.88 194 ALA A CA 1
ATOM 1530 C C . ALA A 1 194 ? -9.831 -14.880 5.871 1.00 95.88 194 ALA A C 1
ATOM 1532 O O . ALA A 1 194 ? -9.201 -15.483 5.004 1.00 95.88 194 ALA A O 1
ATOM 1533 N N . PHE A 1 195 ? -10.509 -13.755 5.617 1.00 95.75 195 PHE A N 1
ATOM 1534 C CA . PHE A 1 195 ? -10.543 -13.132 4.291 1.00 95.75 195 PHE A CA 1
ATOM 1535 C C . PHE A 1 195 ? -9.132 -12.779 3.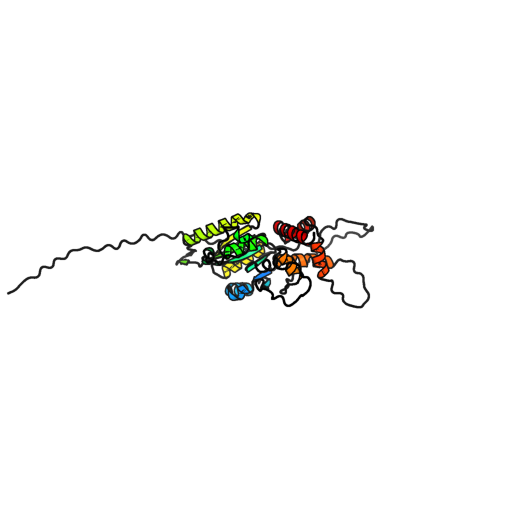791 1.00 95.75 195 PHE A C 1
ATOM 1537 O O . PHE A 1 195 ? -8.759 -13.173 2.694 1.00 95.75 195 PHE A O 1
ATOM 1544 N N . CYS A 1 196 ? -8.298 -12.124 4.602 1.00 96.19 196 CYS A N 1
ATOM 1545 C CA . CYS A 1 196 ? -6.908 -11.814 4.249 1.00 96.19 196 CYS A CA 1
ATOM 1546 C C . CYS A 1 196 ? -6.085 -13.069 3.913 1.00 96.19 196 CYS A C 1
ATOM 1548 O O . CYS A 1 196 ? -5.270 -13.044 2.997 1.00 96.19 196 CYS A O 1
ATOM 1550 N N . THR A 1 197 ? -6.323 -14.179 4.617 1.00 95.75 197 THR A N 1
ATOM 1551 C CA . THR A 1 197 ? -5.651 -15.464 4.359 1.00 95.75 197 THR A CA 1
ATOM 1552 C C . THR A 1 197 ? -6.071 -16.067 3.014 1.00 95.75 197 THR A C 1
ATOM 1554 O O . THR A 1 197 ? -5.240 -16.665 2.327 1.00 95.75 197 THR A O 1
ATOM 1557 N N . SER A 1 198 ? -7.328 -15.865 2.597 1.00 94.44 198 SER A N 1
ATOM 1558 C CA . SER A 1 198 ? -7.820 -16.312 1.283 1.00 94.44 198 SER A CA 1
ATOM 1559 C C . SER A 1 198 ? -7.075 -15.652 0.109 1.00 94.44 198 SER A C 1
ATOM 1561 O O . SER A 1 198 ? -6.957 -16.250 -0.955 1.00 94.44 198 SER A O 1
ATOM 1563 N N . LEU A 1 199 ? -6.496 -14.462 0.324 1.00 93.56 199 LEU A N 1
ATOM 1564 C CA . LEU A 1 199 ? -5.747 -13.694 -0.681 1.00 93.56 199 LEU A CA 1
ATOM 1565 C C . LEU A 1 199 ? -4.260 -14.074 -0.773 1.00 93.56 199 LEU A C 1
ATOM 1567 O O . LEU A 1 199 ? -3.501 -13.404 -1.471 1.00 93.56 199 LEU A O 1
ATOM 1571 N N . SER A 1 200 ? -3.825 -15.130 -0.081 1.00 93.19 200 SER A N 1
ATOM 1572 C CA . SER A 1 200 ? -2.408 -15.523 0.027 1.00 93.19 200 SER A CA 1
ATOM 1573 C C . SER A 1 200 ? -1.736 -15.900 -1.298 1.00 93.19 200 SER A C 1
ATOM 1575 O O . SER A 1 200 ? -0.509 -15.872 -1.377 1.00 93.19 200 SER A O 1
ATOM 1577 N N . SER A 1 201 ? -2.507 -16.201 -2.348 1.00 91.44 201 SER A N 1
ATOM 1578 C CA . SER A 1 201 ? -1.989 -16.372 -3.713 1.00 91.44 201 SER A CA 1
ATOM 1579 C C . SER A 1 201 ? -1.583 -15.052 -4.378 1.00 91.44 201 SER A C 1
ATOM 1581 O O . SER A 1 201 ? -0.777 -15.059 -5.307 1.00 91.44 201 SER A O 1
ATOM 1583 N N . LEU A 1 202 ? -2.132 -13.925 -3.918 1.00 90.56 202 LEU A N 1
ATOM 1584 C CA . LEU A 1 202 ? -1.882 -12.593 -4.466 1.00 90.56 202 LEU A CA 1
ATOM 1585 C C . LEU A 1 202 ? -0.821 -11.843 -3.657 1.00 90.56 202 LEU A C 1
ATOM 1587 O O . LEU A 1 202 ? 0.139 -11.324 -4.237 1.00 90.56 202 LEU A O 1
ATOM 1591 N N . ALA A 1 203 ? -1.006 -11.802 -2.332 1.00 94.50 203 ALA A N 1
ATOM 1592 C CA . ALA A 1 203 ? -0.177 -11.051 -1.394 1.00 94.50 203 ALA A CA 1
ATOM 1593 C C . ALA A 1 203 ? -0.265 -11.603 0.037 1.00 94.50 203 ALA A C 1
ATOM 1595 O O . ALA A 1 203 ? -1.252 -12.216 0.443 1.00 94.50 203 ALA A O 1
ATOM 1596 N N . ILE A 1 204 ? 0.739 -11.290 0.856 1.00 96.81 204 ILE A N 1
ATOM 1597 C CA . ILE A 1 204 ? 0.694 -11.522 2.302 1.00 96.81 204 ILE A CA 1
ATOM 1598 C C . ILE A 1 204 ? -0.013 -10.334 2.962 1.00 96.81 204 ILE A C 1
ATOM 1600 O O . ILE A 1 204 ? 0.551 -9.243 3.062 1.00 96.81 204 ILE A O 1
ATOM 1604 N N . VAL A 1 205 ? -1.233 -10.546 3.453 1.00 98.00 205 VAL A N 1
ATOM 1605 C CA . VAL A 1 205 ? -2.031 -9.502 4.113 1.00 98.00 205 VAL A CA 1
ATOM 1606 C C . VAL A 1 205 ? -2.124 -9.770 5.616 1.00 98.00 205 VAL A C 1
ATOM 1608 O O . VAL A 1 205 ? -2.620 -10.813 6.036 1.00 98.00 205 VAL A O 1
ATOM 1611 N N . ILE A 1 206 ? -1.657 -8.826 6.438 1.00 97.31 206 ILE A N 1
ATOM 1612 C CA . ILE A 1 206 ? -1.506 -8.988 7.892 1.00 97.31 206 ILE A CA 1
ATOM 1613 C C . ILE A 1 206 ? -2.339 -7.934 8.636 1.00 97.31 206 ILE A C 1
ATOM 1615 O O . ILE A 1 206 ? -1.916 -6.779 8.745 1.00 97.31 206 ILE A O 1
ATOM 1619 N N . PRO A 1 207 ? -3.505 -8.307 9.191 1.00 96.19 207 PRO A N 1
ATOM 1620 C CA . PRO A 1 207 ? -4.243 -7.457 10.119 1.00 96.19 207 PRO A CA 1
ATOM 1621 C C . PRO A 1 207 ? -3.545 -7.344 11.476 1.00 96.19 207 PRO A C 1
ATOM 1623 O O . PRO A 1 207 ? -3.216 -8.354 12.095 1.00 96.19 207 PRO A O 1
ATOM 1626 N N . LEU A 1 208 ? -3.350 -6.115 11.955 1.00 93.25 208 LEU A N 1
ATOM 1627 C CA . LEU A 1 208 ? -2.727 -5.804 13.241 1.00 93.25 208 LEU A CA 1
ATOM 1628 C C . LEU A 1 208 ? -3.604 -4.829 14.024 1.00 93.25 208 LEU A C 1
ATOM 1630 O O . LEU A 1 208 ? -3.874 -3.722 13.569 1.00 93.25 208 LEU A O 1
ATOM 1634 N N . MET A 1 209 ? -4.014 -5.223 15.228 1.00 89.94 209 MET A N 1
ATOM 1635 C CA . MET A 1 209 ? -4.654 -4.313 16.180 1.00 89.94 209 MET A CA 1
ATOM 1636 C C . MET A 1 209 ? -3.583 -3.421 16.806 1.00 89.94 209 MET A C 1
ATOM 1638 O O . MET A 1 209 ? -2.644 -3.935 17.414 1.00 89.94 209 MET A O 1
ATOM 1642 N N . ILE A 1 210 ? -3.718 -2.104 16.660 1.00 88.81 210 ILE A N 1
ATOM 1643 C CA . ILE A 1 210 ? -2.750 -1.115 17.152 1.00 88.81 210 ILE A CA 1
ATOM 1644 C C . ILE A 1 210 ? -3.498 -0.041 17.949 1.00 88.81 210 ILE A C 1
ATOM 1646 O O . ILE A 1 210 ? -4.645 0.298 17.652 1.00 88.81 210 ILE A O 1
ATOM 1650 N N . SER A 1 211 ? -2.854 0.485 18.994 1.00 87.56 211 SER A N 1
ATOM 1651 C CA . SER A 1 211 ? -3.386 1.613 19.764 1.00 87.56 211 SER A CA 1
ATOM 1652 C C . SER A 1 211 ? -3.671 2.799 18.845 1.00 87.56 211 SER A C 1
ATOM 1654 O O . SER A 1 211 ? -2.827 3.153 18.027 1.00 87.56 211 SER A O 1
ATOM 1656 N N . SER A 1 212 ? -4.816 3.466 19.014 1.00 85.62 212 SER A N 1
ATOM 1657 C CA . SER A 1 212 ? -5.192 4.665 18.244 1.00 85.62 212 SER A CA 1
ATOM 1658 C C . SER A 1 212 ? -4.256 5.875 18.438 1.00 85.62 212 SER A C 1
ATOM 1660 O O . SER A 1 212 ? -4.485 6.926 17.845 1.00 85.62 212 SER A O 1
ATOM 1662 N N . LEU A 1 213 ? -3.224 5.763 19.281 1.00 88.19 213 LEU A N 1
ATOM 1663 C CA . LEU A 1 213 ? -2.253 6.823 19.543 1.00 88.19 213 LEU A CA 1
ATOM 1664 C C . LEU A 1 213 ? -1.314 7.044 18.338 1.00 88.19 213 LEU A C 1
ATOM 1666 O O . LEU A 1 213 ? -0.846 6.069 17.740 1.00 88.19 213 LEU A O 1
ATOM 1670 N N . PRO A 1 214 ? -0.978 8.305 17.998 1.00 88.50 214 PRO A N 1
ATOM 1671 C CA . PRO A 1 214 ? -0.132 8.620 16.843 1.00 88.50 214 PRO A CA 1
ATOM 1672 C C . PRO A 1 214 ? 1.289 8.058 16.984 1.00 88.50 214 PRO A C 1
ATOM 1674 O O . PRO A 1 214 ? 1.823 7.523 16.017 1.00 88.50 214 PRO A O 1
ATOM 1677 N N . TYR A 1 215 ? 1.858 8.089 18.195 1.00 88.31 215 TYR A N 1
ATOM 1678 C CA . TYR A 1 215 ? 3.178 7.519 18.488 1.00 88.31 215 TYR A CA 1
ATOM 1679 C C . TYR A 1 215 ? 3.255 6.029 18.135 1.00 88.31 215 TYR A C 1
ATOM 1681 O O . TYR A 1 215 ? 4.155 5.608 17.418 1.00 88.31 215 TYR A O 1
ATOM 1689 N N . SER A 1 216 ? 2.260 5.241 18.560 1.00 89.81 216 SER A N 1
ATOM 1690 C CA . SER A 1 216 ? 2.223 3.802 18.282 1.00 89.81 216 SER A CA 1
ATOM 1691 C C . SER A 1 216 ? 2.174 3.509 16.783 1.00 89.81 216 SER A C 1
ATOM 1693 O O . SER A 1 216 ? 2.863 2.609 16.317 1.00 89.81 216 SER A O 1
ATOM 1695 N N . HIS A 1 217 ? 1.394 4.272 16.013 1.00 91.38 217 HIS A N 1
ATOM 1696 C CA . HIS A 1 217 ? 1.376 4.122 14.557 1.00 91.38 217 HIS A CA 1
ATOM 1697 C C . HIS A 1 217 ? 2.742 4.449 13.952 1.00 91.38 217 HIS A C 1
ATOM 1699 O O . HIS A 1 217 ? 3.240 3.667 13.148 1.00 91.38 217 HIS A O 1
ATOM 1705 N N . ALA A 1 218 ? 3.354 5.566 14.351 1.00 92.81 218 ALA A N 1
ATOM 1706 C CA . ALA A 1 218 ? 4.643 6.004 13.828 1.00 92.81 218 ALA A CA 1
ATOM 1707 C C . ALA A 1 218 ? 5.764 4.992 14.099 1.00 92.81 218 ALA A C 1
ATOM 1709 O O . ALA A 1 218 ? 6.488 4.635 13.173 1.00 92.81 218 ALA A O 1
ATOM 1710 N N . GLU A 1 219 ? 5.865 4.470 15.325 1.00 90.50 219 GLU A N 1
ATOM 1711 C CA . GLU A 1 219 ? 6.841 3.428 15.666 1.00 90.50 219 GLU A CA 1
ATOM 1712 C C . GLU A 1 219 ? 6.675 2.187 14.791 1.00 90.50 219 GLU A C 1
ATOM 1714 O O . GLU A 1 219 ? 7.646 1.678 14.234 1.00 90.50 219 GLU A O 1
ATOM 1719 N N . TRP A 1 220 ? 5.437 1.715 14.631 1.00 93.44 220 TRP A N 1
ATOM 1720 C CA . TRP A 1 220 ? 5.143 0.567 13.783 1.00 93.44 220 TRP A CA 1
ATOM 1721 C C . TRP A 1 220 ? 5.476 0.834 12.313 1.00 93.44 220 TRP A C 1
ATOM 1723 O O . TRP A 1 220 ? 6.090 -0.015 11.669 1.00 93.44 220 TRP A O 1
ATOM 1733 N N . ILE A 1 221 ? 5.110 2.003 11.779 1.00 94.75 221 ILE A N 1
ATOM 1734 C CA . ILE A 1 221 ? 5.411 2.398 10.395 1.00 94.75 221 ILE A CA 1
ATOM 1735 C C . ILE A 1 221 ? 6.922 2.410 10.164 1.00 94.75 221 ILE A C 1
ATOM 1737 O O . ILE A 1 221 ? 7.392 1.810 9.199 1.00 94.75 221 ILE A O 1
ATOM 1741 N N . LEU A 1 222 ? 7.686 3.037 11.059 1.00 92.25 222 LEU A N 1
ATOM 1742 C CA . LEU A 1 222 ? 9.142 3.102 10.950 1.00 92.25 222 LEU A CA 1
ATOM 1743 C C . LEU A 1 222 ? 9.783 1.726 11.093 1.00 92.25 222 LEU A C 1
ATOM 1745 O O . LEU A 1 222 ? 10.666 1.377 10.312 1.00 92.25 222 LEU A O 1
ATOM 1749 N N . ALA A 1 223 ? 9.312 0.904 12.030 1.00 90.69 223 ALA A N 1
ATOM 1750 C CA . ALA A 1 223 ? 9.829 -0.446 12.198 1.00 90.69 223 ALA A CA 1
ATOM 1751 C C . ALA A 1 223 ? 9.588 -1.305 10.950 1.00 90.69 223 ALA A C 1
ATOM 1753 O O . ALA A 1 223 ? 10.464 -2.069 10.542 1.00 90.69 223 ALA A O 1
ATOM 1754 N N . LEU A 1 224 ? 8.428 -1.149 10.305 1.00 92.88 224 LEU A N 1
ATOM 1755 C CA . LEU A 1 224 ? 8.144 -1.787 9.023 1.00 92.88 224 LEU A CA 1
ATOM 1756 C C . LEU A 1 224 ? 9.023 -1.233 7.899 1.00 92.88 224 LEU A C 1
ATOM 1758 O O . LEU A 1 224 ? 9.536 -2.023 7.112 1.00 92.88 224 LEU A O 1
ATOM 1762 N N . ALA A 1 225 ? 9.234 0.081 7.835 1.00 91.50 225 ALA A N 1
ATOM 1763 C CA . ALA A 1 225 ? 10.100 0.698 6.835 1.00 91.50 225 ALA A CA 1
ATOM 1764 C C . ALA A 1 225 ? 11.546 0.201 6.945 1.00 91.50 225 ALA A C 1
ATOM 1766 O O . ALA A 1 225 ? 12.143 -0.166 5.941 1.00 91.50 225 ALA A O 1
ATOM 1767 N N . HIS A 1 226 ? 12.086 0.085 8.160 1.00 88.56 226 HIS A N 1
ATOM 1768 C CA . HIS A 1 226 ? 13.410 -0.497 8.380 1.00 88.56 226 HIS A CA 1
ATOM 1769 C C . HIS A 1 226 ? 13.455 -1.992 8.062 1.00 88.56 226 HIS A C 1
ATOM 1771 O O . HIS A 1 226 ? 14.399 -2.458 7.429 1.00 88.56 226 HIS A O 1
ATOM 1777 N N . LYS A 1 227 ? 12.431 -2.752 8.467 1.00 89.19 227 LYS A N 1
ATOM 1778 C CA . LYS A 1 227 ? 12.344 -4.192 8.188 1.00 89.19 227 LYS A CA 1
ATOM 1779 C C . LYS A 1 227 ? 12.316 -4.494 6.689 1.00 89.19 227 LYS A C 1
ATOM 1781 O O . LYS A 1 227 ? 12.872 -5.502 6.265 1.00 89.19 227 LYS A O 1
ATOM 1786 N N . HIS A 1 228 ? 11.624 -3.660 5.920 1.00 89.88 228 HIS A N 1
ATOM 1787 C CA . HIS A 1 228 ? 11.435 -3.827 4.479 1.00 89.88 228 HIS A CA 1
ATOM 1788 C C . HIS A 1 228 ? 12.299 -2.859 3.667 1.00 89.88 228 HIS A C 1
ATOM 1790 O O . HIS A 1 228 ? 12.006 -2.621 2.499 1.00 89.88 228 HIS A O 1
ATOM 1796 N N . ALA A 1 229 ? 13.348 -2.291 4.267 1.00 85.12 229 ALA A N 1
ATOM 1797 C CA . ALA A 1 229 ? 14.243 -1.381 3.572 1.00 85.12 229 ALA A CA 1
ATOM 1798 C C . ALA A 1 229 ? 14.937 -2.127 2.427 1.00 85.12 229 ALA A C 1
ATOM 1800 O O . ALA A 1 229 ? 15.699 -3.070 2.643 1.00 85.12 229 ALA A O 1
ATOM 1801 N N . THR A 1 230 ? 14.668 -1.696 1.201 1.00 75.38 230 THR A N 1
ATOM 1802 C CA . THR A 1 230 ? 15.312 -2.217 -0.002 1.00 75.38 230 THR A CA 1
ATOM 1803 C C . THR A 1 230 ? 16.430 -1.270 -0.403 1.00 75.38 230 THR A C 1
ATOM 1805 O O . THR A 1 230 ? 16.173 -0.114 -0.745 1.00 75.38 230 THR A O 1
ATOM 1808 N N . ALA A 1 231 ? 17.670 -1.751 -0.383 1.00 66.44 231 ALA A N 1
ATOM 1809 C CA . ALA A 1 231 ? 18.744 -1.067 -1.085 1.00 66.44 231 ALA A CA 1
ATOM 1810 C C . ALA A 1 231 ? 18.552 -1.277 -2.591 1.00 66.44 231 ALA A C 1
ATOM 1812 O O . ALA A 1 231 ? 18.167 -2.365 -3.023 1.00 66.44 231 ALA A O 1
ATOM 1813 N N . LEU A 1 232 ? 18.835 -0.253 -3.396 1.00 59.00 232 LEU A N 1
ATOM 1814 C CA . LEU A 1 232 ? 19.029 -0.484 -4.821 1.00 59.00 232 LEU A CA 1
ATOM 1815 C C . LEU A 1 232 ? 20.254 -1.407 -4.968 1.00 59.00 232 LEU A C 1
ATOM 1817 O O . LEU A 1 232 ? 21.271 -1.127 -4.324 1.00 59.00 232 LEU A O 1
ATOM 1821 N N . PRO A 1 233 ? 20.191 -2.502 -5.746 1.00 51.91 233 PRO A N 1
ATOM 1822 C CA . PRO A 1 233 ? 21.368 -3.324 -5.984 1.00 51.91 233 PRO A CA 1
ATOM 1823 C C . PRO A 1 233 ? 22.474 -2.437 -6.563 1.00 51.91 233 PRO A C 1
ATOM 1825 O O . PRO A 1 233 ? 22.317 -1.854 -7.635 1.00 51.91 233 PRO A O 1
ATOM 1828 N N . ASN A 1 234 ? 23.577 -2.295 -5.819 1.00 43.75 234 ASN A N 1
ATOM 1829 C CA . ASN A 1 234 ? 24.754 -1.567 -6.281 1.00 43.75 234 ASN A CA 1
ATOM 1830 C C . ASN A 1 234 ? 25.186 -2.165 -7.621 1.00 43.75 234 ASN A C 1
ATOM 1832 O O . ASN A 1 234 ? 25.331 -3.381 -7.738 1.00 43.75 234 ASN A O 1
ATOM 1836 N N . THR A 1 235 ? 25.374 -1.314 -8.624 1.00 45.44 235 THR A N 1
ATOM 1837 C CA . THR A 1 235 ? 25.715 -1.704 -9.992 1.00 45.44 235 THR A CA 1
ATOM 1838 C C . THR A 1 235 ? 27.153 -2.231 -10.097 1.00 45.44 235 THR A C 1
ATOM 1840 O O . THR A 1 235 ? 28.004 -1.622 -10.727 1.00 45.44 235 THR A O 1
ATOM 1843 N N . GLU A 1 236 ? 27.435 -3.386 -9.505 1.00 41.81 236 GLU A N 1
ATOM 1844 C CA . GLU A 1 236 ? 28.448 -4.326 -9.992 1.00 41.81 236 GLU A CA 1
ATOM 1845 C C . GLU A 1 236 ? 27.688 -5.575 -10.461 1.00 41.81 236 GLU A C 1
ATOM 1847 O O . GLU A 1 236 ? 27.742 -6.637 -9.851 1.00 41.81 236 GLU A O 1
ATOM 1852 N N . ARG A 1 237 ? 26.882 -5.430 -11.522 1.00 45.12 237 ARG A N 1
ATOM 1853 C CA . ARG A 1 237 ? 26.416 -6.601 -12.271 1.00 45.12 237 ARG A CA 1
ATOM 1854 C C . ARG A 1 237 ? 27.557 -6.958 -13.208 1.00 45.12 237 ARG A C 1
ATOM 1856 O O . ARG A 1 237 ? 27.830 -6.189 -14.129 1.00 45.12 237 ARG A O 1
ATOM 1863 N N . ASP A 1 238 ? 28.241 -8.062 -12.928 1.00 36.56 238 ASP A N 1
ATOM 1864 C CA . ASP A 1 238 ? 29.289 -8.609 -13.784 1.00 36.56 238 ASP A CA 1
ATOM 1865 C C . ASP A 1 238 ? 28.780 -8.663 -15.226 1.00 36.56 238 ASP A C 1
ATOM 1867 O O . ASP A 1 238 ? 27.876 -9.425 -15.574 1.00 36.56 238 ASP A O 1
ATOM 1871 N N . ILE A 1 239 ? 29.332 -7.789 -16.066 1.00 39.25 239 ILE A N 1
ATOM 1872 C CA . ILE A 1 239 ? 29.129 -7.837 -17.505 1.00 39.25 239 ILE A CA 1
ATOM 1873 C C . ILE A 1 239 ? 29.710 -9.179 -17.946 1.00 39.25 239 ILE A C 1
ATOM 1875 O O . ILE A 1 239 ? 30.928 -9.360 -17.948 1.00 39.25 239 ILE A O 1
ATOM 1879 N N . LEU A 1 240 ? 28.849 -10.129 -18.320 1.00 34.44 240 LEU A N 1
ATOM 1880 C CA . LEU A 1 240 ? 29.280 -11.261 -19.133 1.00 34.44 240 LEU A CA 1
ATOM 1881 C C . LEU A 1 240 ? 29.955 -10.659 -20.382 1.00 34.44 240 LEU A C 1
ATOM 1883 O O . LEU A 1 240 ? 29.316 -9.853 -21.065 1.00 34.44 240 LEU A O 1
ATOM 1887 N N . PRO A 1 241 ? 31.228 -10.970 -20.683 1.00 37.22 241 PRO A N 1
ATOM 1888 C CA . PRO A 1 241 ? 31.950 -10.273 -21.735 1.00 37.22 241 PRO A CA 1
ATOM 1889 C C . PRO A 1 241 ? 31.471 -10.763 -23.105 1.00 37.22 241 PRO A C 1
ATOM 1891 O O . PRO A 1 241 ? 32.032 -11.688 -23.688 1.00 37.22 241 PRO A O 1
ATOM 1894 N N . SER A 1 242 ? 30.439 -10.126 -23.651 1.00 39.28 242 SER A N 1
ATOM 1895 C CA . SER A 1 242 ? 30.191 -10.151 -25.090 1.00 39.28 242 SER A CA 1
ATOM 1896 C C . SER A 1 242 ? 31.156 -9.181 -25.768 1.00 39.28 242 SER A C 1
ATOM 1898 O O . SER A 1 242 ? 30.917 -7.980 -25.805 1.00 39.28 242 SER A O 1
ATOM 1900 N N . GLY A 1 243 ? 32.230 -9.735 -26.336 1.00 37.53 243 GLY A N 1
ATOM 1901 C CA . GLY A 1 243 ? 33.007 -9.107 -27.407 1.00 37.53 243 GLY A CA 1
ATOM 1902 C C . GLY A 1 243 ? 34.258 -8.344 -26.966 1.00 37.53 243 GLY A C 1
ATOM 1903 O O . GLY A 1 243 ? 34.178 -7.220 -26.495 1.00 37.53 243 GLY A O 1
ATOM 1904 N N . PHE A 1 244 ? 35.414 -8.967 -27.221 1.00 38.44 244 PHE A N 1
ATOM 1905 C CA . PHE A 1 244 ? 36.748 -8.372 -27.405 1.00 38.44 244 PHE A CA 1
ATOM 1906 C C . PHE A 1 244 ? 37.212 -7.320 -26.379 1.00 38.44 244 PHE A C 1
ATOM 1908 O O . PHE A 1 244 ? 37.057 -6.118 -26.578 1.00 38.44 244 PHE A O 1
ATOM 1915 N N . THR A 1 245 ? 37.932 -7.757 -25.343 1.00 35.56 245 THR A N 1
ATOM 1916 C CA . THR A 1 245 ? 38.827 -6.874 -24.581 1.00 35.56 245 THR A CA 1
ATOM 1917 C C . THR A 1 245 ? 40.229 -6.856 -25.191 1.00 35.56 245 THR A C 1
ATOM 1919 O O . THR A 1 245 ? 40.802 -7.893 -25.527 1.00 35.56 245 THR A O 1
ATOM 1922 N N . ALA A 1 246 ? 40.792 -5.653 -25.328 1.00 31.23 246 ALA A N 1
ATOM 1923 C CA . ALA A 1 246 ? 42.201 -5.453 -25.637 1.00 31.23 246 ALA A CA 1
ATOM 1924 C C . ALA A 1 246 ? 43.078 -5.791 -24.417 1.00 31.23 246 ALA A C 1
ATOM 1926 O O . ALA A 1 246 ? 42.719 -5.534 -23.269 1.00 31.23 246 ALA A O 1
ATOM 1927 N N . ILE A 1 247 ? 44.235 -6.380 -24.707 1.00 37.25 247 ILE A N 1
ATOM 1928 C CA . ILE A 1 247 ? 45.258 -6.851 -23.773 1.00 37.25 247 ILE A CA 1
ATOM 1929 C C . ILE A 1 247 ? 45.918 -5.656 -23.048 1.00 37.25 247 ILE A C 1
ATOM 1931 O O . ILE A 1 247 ? 46.316 -4.690 -23.694 1.00 37.25 247 ILE A O 1
ATOM 1935 N N . ASN A 1 248 ? 46.089 -5.790 -21.725 1.00 37.94 248 ASN A N 1
ATOM 1936 C CA . ASN A 1 248 ? 46.861 -4.954 -20.782 1.00 37.94 248 ASN A CA 1
ATOM 1937 C C . ASN A 1 248 ? 46.208 -3.674 -20.223 1.00 37.94 248 ASN A C 1
ATOM 1939 O O . ASN A 1 248 ? 46.484 -2.568 -20.679 1.00 37.94 248 ASN A O 1
ATOM 1943 N N . VAL A 1 249 ? 45.514 -3.807 -19.087 1.00 36.47 249 VAL A N 1
ATOM 1944 C CA . VAL A 1 249 ? 45.528 -2.777 -18.029 1.00 36.47 249 VAL A CA 1
ATOM 1945 C C . VAL A 1 249 ? 45.769 -3.487 -16.689 1.00 36.47 249 VAL A C 1
ATOM 1947 O O . VAL A 1 249 ? 45.041 -4.432 -16.380 1.00 36.47 249 VAL A O 1
ATOM 1950 N N . PRO A 1 250 ? 46.801 -3.116 -15.908 1.00 31.41 250 PRO A N 1
ATOM 1951 C CA . PRO A 1 250 ? 47.112 -3.799 -14.662 1.00 31.41 250 PRO A CA 1
ATOM 1952 C C . PRO A 1 250 ? 46.063 -3.464 -13.598 1.00 31.41 250 PRO A C 1
ATOM 1954 O O . PRO A 1 250 ? 45.782 -2.302 -13.310 1.00 31.41 250 PRO A O 1
ATOM 1957 N N . VAL A 1 251 ? 45.495 -4.516 -13.014 1.00 36.72 251 VAL A N 1
ATOM 1958 C CA . VAL A 1 251 ? 44.599 -4.458 -11.860 1.00 36.72 251 VAL A CA 1
ATOM 1959 C C . VAL A 1 251 ? 45.414 -4.036 -10.639 1.00 36.72 251 VAL A C 1
ATOM 1961 O O . VAL A 1 251 ? 46.173 -4.830 -10.089 1.00 36.72 251 VAL A O 1
ATOM 1964 N N . THR A 1 252 ? 45.249 -2.792 -10.195 1.00 27.59 252 THR A N 1
ATOM 1965 C CA . THR A 1 252 ? 45.599 -2.380 -8.831 1.00 27.59 252 THR A CA 1
ATOM 1966 C C . THR A 1 252 ? 44.323 -2.279 -8.008 1.00 27.59 252 THR A C 1
ATOM 1968 O O . THR A 1 252 ? 43.555 -1.325 -8.111 1.00 27.59 252 THR A O 1
ATOM 1971 N N . THR A 1 253 ? 44.102 -3.309 -7.199 1.00 38.66 253 THR A N 1
ATOM 1972 C CA . THR A 1 253 ? 43.211 -3.340 -6.039 1.00 38.66 253 THR A CA 1
ATOM 1973 C C . THR A 1 253 ? 43.567 -2.230 -5.051 1.00 38.66 253 THR A C 1
ATOM 1975 O O . THR A 1 253 ? 44.503 -2.411 -4.284 1.00 38.66 253 THR A O 1
ATOM 1978 N N . THR A 1 254 ? 42.805 -1.132 -5.029 1.00 34.03 254 THR A N 1
ATOM 1979 C CA . THR A 1 254 ? 42.662 -0.231 -3.866 1.00 34.03 254 THR A CA 1
ATOM 1980 C C . THR A 1 254 ? 41.407 0.647 -4.011 1.00 34.03 254 THR A C 1
ATOM 1982 O O . THR A 1 254 ? 41.197 1.251 -5.057 1.00 34.03 254 THR A O 1
ATOM 1985 N N . ASP A 1 255 ? 40.616 0.720 -2.934 1.00 30.62 255 ASP A N 1
ATOM 1986 C CA . ASP A 1 255 ? 39.552 1.697 -2.630 1.00 30.62 255 ASP A CA 1
ATOM 1987 C C . ASP A 1 255 ? 38.250 1.707 -3.454 1.00 30.62 255 ASP A C 1
ATOM 1989 O O . ASP A 1 255 ? 37.922 2.646 -4.182 1.00 30.62 255 ASP A O 1
ATOM 1993 N N . ARG A 1 256 ? 37.393 0.710 -3.192 1.00 32.28 256 ARG A N 1
ATOM 1994 C CA . ARG A 1 256 ? 35.952 0.775 -3.494 1.00 32.28 256 ARG A CA 1
ATOM 1995 C C . ARG A 1 256 ? 35.236 1.712 -2.510 1.00 32.28 256 ARG A C 1
ATOM 1997 O O . ARG A 1 256 ? 34.811 1.296 -1.432 1.00 32.28 256 ARG A O 1
ATOM 2004 N N . LYS A 1 257 ? 35.045 2.978 -2.888 1.00 29.94 257 LYS A N 1
ATOM 2005 C CA . LYS A 1 257 ? 34.067 3.860 -2.228 1.00 29.94 257 LYS A CA 1
ATOM 2006 C C . LYS A 1 257 ? 32.653 3.356 -2.540 1.00 29.94 257 LYS A C 1
ATOM 2008 O O . LYS A 1 257 ? 32.194 3.492 -3.668 1.00 29.94 257 LYS A O 1
ATOM 2013 N N . LYS A 1 258 ? 31.956 2.812 -1.533 1.00 33.75 258 LYS A N 1
ATOM 2014 C CA . LYS A 1 258 ? 30.489 2.653 -1.522 1.00 33.75 258 LYS A CA 1
ATOM 2015 C C . LYS A 1 258 ? 29.862 4.022 -1.818 1.00 33.75 258 LYS A C 1
ATOM 2017 O O . LYS A 1 258 ? 29.771 4.865 -0.927 1.00 33.75 258 LYS A O 1
ATOM 2022 N N . THR A 1 259 ? 29.459 4.283 -3.055 1.00 33.50 259 THR A N 1
ATOM 2023 C CA . THR A 1 259 ? 28.604 5.431 -3.357 1.00 33.50 259 THR A CA 1
ATOM 2024 C C . THR A 1 259 ? 27.210 5.089 -2.846 1.00 33.50 259 THR A C 1
ATOM 2026 O O . THR A 1 259 ? 26.466 4.383 -3.518 1.00 33.50 259 THR A O 1
ATOM 2029 N N . ASN A 1 260 ? 26.873 5.532 -1.632 1.00 36.75 260 ASN A N 1
ATOM 2030 C CA . ASN A 1 260 ? 25.494 5.508 -1.152 1.00 36.75 260 ASN A CA 1
ATOM 2031 C C . ASN A 1 260 ? 24.660 6.369 -2.112 1.00 36.75 260 ASN A C 1
ATOM 2033 O O . ASN A 1 260 ? 24.732 7.597 -2.070 1.00 36.75 260 ASN A O 1
ATOM 2037 N N . LEU A 1 261 ? 23.934 5.728 -3.028 1.00 46.88 261 LEU A N 1
ATOM 2038 C CA . LEU A 1 261 ? 23.010 6.401 -3.933 1.00 46.88 261 LEU A CA 1
ATOM 2039 C C . LEU A 1 261 ? 21.832 6.918 -3.103 1.00 46.88 261 LEU A C 1
ATOM 2041 O O . LEU A 1 261 ? 20.976 6.149 -2.671 1.00 46.88 261 LEU A O 1
ATOM 2045 N N . HIS A 1 262 ? 21.805 8.225 -2.852 1.00 52.81 262 HIS A N 1
ATOM 2046 C CA . HIS A 1 262 ? 20.660 8.885 -2.238 1.00 52.81 262 HIS A CA 1
ATOM 2047 C C . HIS A 1 262 ? 19.538 8.972 -3.282 1.00 52.81 262 HIS A C 1
ATOM 2049 O O . HIS A 1 262 ? 19.549 9.851 -4.144 1.00 52.81 262 HIS A O 1
ATOM 2055 N N . LEU A 1 263 ? 18.601 8.020 -3.246 1.00 65.31 263 LEU A N 1
ATOM 2056 C CA . LEU A 1 263 ? 17.414 8.024 -4.102 1.00 65.31 263 LEU A CA 1
ATOM 2057 C C . LEU A 1 263 ? 16.555 9.250 -3.768 1.00 65.31 263 LEU A C 1
ATOM 2059 O O . LEU A 1 263 ? 15.919 9.312 -2.718 1.00 65.31 263 LEU A O 1
ATOM 2063 N N . THR A 1 264 ? 16.533 10.229 -4.668 1.00 69.88 264 THR A N 1
ATOM 2064 C CA . THR A 1 264 ? 15.629 11.377 -4.564 1.00 69.88 264 THR A CA 1
ATOM 2065 C C . THR A 1 264 ? 14.315 11.024 -5.248 1.00 69.88 264 THR A C 1
ATOM 2067 O O . THR A 1 264 ? 14.240 10.964 -6.474 1.00 69.88 264 THR A O 1
ATOM 2070 N N . PHE A 1 265 ? 13.277 10.780 -4.453 1.00 81.31 265 PHE A N 1
ATOM 2071 C CA . PHE A 1 265 ? 11.935 10.518 -4.962 1.00 81.31 265 PHE A CA 1
ATOM 2072 C C . PHE A 1 265 ? 11.276 11.821 -5.421 1.00 81.31 265 PHE A C 1
ATOM 2074 O O . PHE A 1 265 ? 11.272 12.822 -4.702 1.00 81.31 265 PHE A O 1
ATOM 2081 N N . SER A 1 266 ? 10.716 11.812 -6.630 1.00 76.06 266 SER A N 1
ATOM 2082 C CA . SER A 1 266 ? 9.994 12.973 -7.153 1.00 76.06 266 SER A CA 1
ATOM 2083 C C . SER A 1 266 ? 8.653 13.118 -6.424 1.00 76.06 266 SER A C 1
ATOM 2085 O O . SER A 1 266 ? 8.030 12.093 -6.123 1.00 76.06 266 SER A O 1
ATOM 2087 N N . PRO A 1 267 ? 8.167 14.347 -6.168 1.00 74.12 267 PRO A N 1
ATOM 2088 C CA . PRO A 1 267 ? 6.802 14.627 -5.729 1.00 74.12 267 PRO A CA 1
ATOM 2089 C C . PRO A 1 267 ? 5.811 14.821 -6.897 1.00 74.12 267 PRO A C 1
ATOM 2091 O O . PRO A 1 267 ? 4.612 14.951 -6.650 1.00 74.12 267 PRO A O 1
ATOM 2094 N N . GLU A 1 268 ? 6.269 14.787 -8.157 1.00 77.62 268 GLU A N 1
ATOM 2095 C CA . GLU A 1 268 ? 5.426 14.860 -9.362 1.00 77.62 268 GLU A CA 1
ATOM 2096 C C . GLU A 1 268 ? 5.319 13.505 -10.074 1.00 77.62 268 GLU A C 1
ATOM 2098 O O . GLU A 1 268 ? 6.253 12.706 -10.065 1.00 77.62 268 GLU A O 1
ATOM 2103 N N . GLU A 1 269 ? 4.137 13.178 -10.608 1.00 79.50 269 GLU A N 1
ATOM 2104 C CA . GLU A 1 269 ? 3.932 11.915 -11.334 1.00 79.50 269 GLU A CA 1
ATOM 2105 C C . GLU A 1 269 ? 4.398 12.077 -12.780 1.00 79.50 269 GLU A C 1
ATOM 2107 O O . GLU A 1 269 ? 3.822 12.874 -13.526 1.00 79.50 269 GLU A O 1
ATOM 2112 N N . THR A 1 270 ? 5.388 11.291 -13.194 1.00 81.88 270 THR A N 1
ATOM 2113 C CA . THR A 1 270 ? 5.805 11.251 -14.599 1.00 81.88 270 THR A CA 1
ATOM 2114 C C . THR A 1 270 ? 4.853 10.365 -15.414 1.00 81.88 270 THR A C 1
ATOM 2116 O O . THR A 1 270 ? 4.249 9.435 -14.867 1.00 81.88 270 THR A O 1
ATOM 2119 N N . PRO A 1 271 ? 4.711 10.586 -16.734 1.00 81.19 271 PRO A N 1
ATOM 2120 C CA . PRO A 1 271 ? 3.936 9.691 -17.598 1.00 81.19 271 PRO A CA 1
ATOM 2121 C C . PRO A 1 271 ? 4.375 8.221 -17.495 1.00 81.19 271 PRO A C 1
ATOM 2123 O O . PRO A 1 271 ? 3.543 7.317 -17.564 1.00 81.19 271 PRO A O 1
ATOM 2126 N N . TRP A 1 272 ? 5.667 7.984 -17.265 1.00 83.00 272 TRP A N 1
ATOM 2127 C CA . TRP A 1 272 ? 6.253 6.652 -17.115 1.00 83.00 272 TRP A CA 1
ATOM 2128 C C . TRP A 1 272 ? 5.910 6.003 -15.784 1.00 83.00 272 TRP A C 1
ATOM 2130 O O . TRP A 1 272 ? 5.559 4.826 -15.757 1.00 83.00 272 TRP A O 1
ATOM 2140 N N . GLU A 1 273 ? 5.920 6.776 -14.696 1.00 86.00 273 GLU A N 1
ATOM 2141 C CA . GLU A 1 273 ? 5.400 6.310 -13.411 1.00 86.00 273 GLU A CA 1
ATOM 2142 C C . GLU A 1 273 ? 3.929 5.906 -13.563 1.00 86.00 273 GLU A C 1
ATOM 2144 O O . GLU A 1 273 ? 3.540 4.823 -13.135 1.00 86.00 273 GLU A O 1
ATOM 2149 N N . ILE A 1 274 ? 3.117 6.727 -14.239 1.00 84.62 274 ILE A N 1
ATOM 2150 C CA . ILE A 1 274 ? 1.698 6.432 -14.482 1.00 84.62 274 ILE A CA 1
ATOM 2151 C C . ILE A 1 274 ? 1.533 5.143 -15.298 1.00 84.62 274 ILE A C 1
ATOM 2153 O O . ILE A 1 274 ? 0.679 4.322 -14.963 1.00 84.62 274 ILE A O 1
ATOM 2157 N N . PHE A 1 275 ? 2.337 4.939 -16.346 1.00 85.62 275 PHE A N 1
ATOM 2158 C CA . PHE A 1 275 ? 2.311 3.709 -17.143 1.00 85.62 275 PHE A CA 1
ATOM 2159 C C . PHE A 1 275 ? 2.628 2.474 -16.291 1.00 85.62 275 PHE A C 1
ATOM 2161 O O . PHE A 1 275 ? 1.845 1.527 -16.250 1.00 85.62 275 PHE A O 1
ATOM 2168 N N . LEU A 1 276 ? 3.733 2.512 -15.546 1.00 87.44 276 LEU A N 1
ATOM 2169 C CA . LEU A 1 276 ? 4.148 1.429 -14.655 1.00 87.44 276 LEU A CA 1
ATOM 2170 C C . LEU A 1 276 ? 3.103 1.150 -13.565 1.00 87.44 276 LEU A C 1
ATOM 2172 O O . LEU A 1 276 ? 2.823 -0.005 -13.238 1.00 87.44 276 LEU A O 1
ATOM 2176 N N . ARG A 1 277 ? 2.460 2.200 -13.047 1.00 89.31 277 ARG A N 1
ATOM 2177 C CA . ARG A 1 277 ? 1.379 2.071 -12.068 1.00 89.31 277 ARG A CA 1
ATOM 2178 C C . ARG A 1 277 ? 0.117 1.438 -12.639 1.00 89.31 277 ARG A C 1
ATOM 2180 O O . ARG A 1 277 ? -0.521 0.670 -11.918 1.00 89.31 277 ARG A O 1
ATOM 2187 N N . ARG A 1 278 ? -0.216 1.713 -13.907 1.00 85.00 278 ARG A N 1
ATOM 2188 C CA . ARG A 1 278 ? -1.300 1.028 -14.641 1.00 85.00 278 ARG A CA 1
ATOM 2189 C C . ARG A 1 278 ? -0.999 -0.449 -14.858 1.00 85.00 278 ARG A C 1
ATOM 2191 O O . ARG A 1 278 ? -1.921 -1.251 -14.788 1.00 85.00 278 ARG A O 1
ATOM 2198 N N . ALA A 1 279 ? 0.270 -0.794 -15.076 1.00 85.62 279 ALA A N 1
ATOM 2199 C CA . ALA A 1 279 ? 0.704 -2.182 -15.211 1.00 85.62 279 ALA A CA 1
ATOM 2200 C C . ALA A 1 279 ? 0.669 -2.963 -13.880 1.00 85.62 279 ALA A C 1
ATOM 2202 O O . ALA A 1 279 ? 0.723 -4.188 -13.891 1.00 85.62 279 ALA A O 1
ATOM 2203 N N . GLY A 1 280 ? 0.555 -2.273 -12.737 1.00 88.50 280 GLY A N 1
ATOM 2204 C CA . GLY A 1 280 ? 0.371 -2.892 -11.420 1.00 88.50 280 GLY A CA 1
ATOM 2205 C C . GLY A 1 280 ? 1.434 -2.541 -10.378 1.00 88.50 280 GLY A C 1
ATOM 2206 O O . GLY A 1 280 ? 1.317 -2.990 -9.241 1.00 88.50 280 GLY A O 1
ATOM 2207 N N . LEU A 1 281 ? 2.440 -1.724 -10.714 1.00 91.06 281 LEU A N 1
ATOM 2208 C CA . LEU A 1 281 ? 3.433 -1.261 -9.737 1.00 91.06 281 LEU A CA 1
ATOM 2209 C C . LEU A 1 281 ? 2.841 -0.234 -8.780 1.00 91.06 281 LEU A C 1
ATOM 2211 O O . LEU A 1 281 ? 2.134 0.671 -9.205 1.00 91.06 281 LEU A O 1
ATOM 2215 N N . ASN A 1 282 ? 3.204 -0.290 -7.502 1.00 92.94 282 ASN A N 1
ATOM 2216 C CA . ASN A 1 282 ? 2.996 0.861 -6.628 1.00 92.94 282 ASN A CA 1
ATOM 2217 C C . ASN A 1 282 ? 4.010 1.988 -6.956 1.00 92.94 282 ASN A C 1
ATOM 2219 O O . ASN A 1 282 ? 5.059 1.727 -7.555 1.00 92.94 282 ASN A O 1
ATOM 2223 N N . PRO A 1 283 ? 3.724 3.242 -6.568 1.00 91.75 283 PRO A N 1
ATOM 2224 C CA . PRO A 1 283 ? 4.556 4.400 -6.893 1.00 91.75 283 PRO A CA 1
ATOM 2225 C C . PRO A 1 283 ? 6.016 4.288 -6.451 1.00 91.75 283 PRO A C 1
ATOM 2227 O O . PRO A 1 283 ? 6.911 4.689 -7.191 1.00 91.75 283 PRO A O 1
ATOM 2230 N N . PHE A 1 284 ? 6.268 3.712 -5.271 1.00 92.88 284 PHE A N 1
ATOM 2231 C CA . PHE A 1 284 ? 7.626 3.532 -4.761 1.00 92.88 284 PHE A CA 1
ATOM 2232 C C . PHE A 1 284 ? 8.408 2.606 -5.701 1.00 92.88 284 PHE A C 1
ATOM 2234 O O . PHE A 1 284 ? 9.485 2.960 -6.183 1.00 92.88 284 PHE A O 1
ATOM 2241 N N . ALA A 1 285 ? 7.835 1.443 -6.020 1.00 92.31 285 ALA A N 1
ATOM 2242 C CA . ALA A 1 285 ? 8.434 0.483 -6.939 1.00 92.31 285 ALA A CA 1
ATOM 2243 C C . ALA A 1 285 ? 8.661 1.078 -8.336 1.00 92.31 285 ALA A C 1
ATOM 2245 O O . ALA A 1 285 ? 9.736 0.908 -8.906 1.00 92.31 285 ALA A O 1
ATOM 2246 N N . ALA A 1 286 ? 7.686 1.827 -8.861 1.00 91.38 286 ALA A N 1
ATOM 2247 C CA . ALA A 1 286 ? 7.803 2.494 -10.155 1.00 91.38 286 ALA A CA 1
ATOM 2248 C C . ALA A 1 286 ? 8.981 3.480 -10.186 1.00 91.38 286 ALA A C 1
ATOM 2250 O O . ALA A 1 286 ? 9.798 3.425 -11.105 1.00 91.38 286 ALA A O 1
ATOM 2251 N N . GLN A 1 287 ? 9.126 4.333 -9.167 1.00 88.94 287 GLN A N 1
ATOM 2252 C CA . GLN A 1 287 ? 10.247 5.273 -9.105 1.00 88.94 287 GLN A CA 1
ATOM 2253 C C . GLN A 1 287 ? 11.595 4.568 -8.938 1.00 88.94 287 GLN A C 1
ATOM 2255 O O . GLN A 1 287 ? 12.576 4.998 -9.540 1.00 88.94 287 GLN A O 1
ATOM 2260 N N . MET A 1 288 ? 11.654 3.462 -8.192 1.00 87.88 288 MET A N 1
ATOM 2261 C CA . MET A 1 288 ? 12.882 2.673 -8.079 1.00 87.88 288 MET A CA 1
ATOM 2262 C C . MET A 1 288 ? 13.293 2.005 -9.393 1.00 87.88 288 MET A C 1
ATOM 2264 O O . MET A 1 288 ? 14.472 2.036 -9.735 1.00 87.88 288 MET A O 1
ATOM 2268 N N . VAL A 1 289 ? 12.346 1.439 -10.145 1.00 88.12 289 VAL A N 1
ATOM 2269 C CA . VAL A 1 289 ? 12.624 0.845 -11.464 1.00 88.12 289 VAL A CA 1
ATOM 2270 C C . VAL A 1 289 ? 13.116 1.913 -12.443 1.00 88.12 289 VAL A C 1
ATOM 2272 O O . VAL A 1 289 ? 14.122 1.709 -13.122 1.00 88.12 289 VAL A O 1
ATOM 2275 N N . LEU A 1 290 ? 12.454 3.075 -12.485 1.00 86.06 290 LEU A N 1
ATOM 2276 C CA . LEU A 1 290 ? 12.868 4.195 -13.336 1.00 86.06 290 LEU A CA 1
ATOM 2277 C C . LEU A 1 290 ? 14.246 4.735 -12.939 1.00 86.06 290 LEU A C 1
ATOM 2279 O O . LEU A 1 290 ? 15.059 5.029 -13.814 1.00 86.06 290 LEU A O 1
ATOM 2283 N N . ALA A 1 291 ? 14.526 4.830 -11.637 1.00 83.56 291 ALA A N 1
ATOM 2284 C CA . ALA A 1 291 ? 15.834 5.227 -11.143 1.00 83.56 291 ALA A CA 1
ATOM 2285 C C . ALA A 1 291 ? 16.909 4.215 -11.561 1.00 83.56 291 ALA A C 1
ATOM 2287 O O . ALA A 1 291 ? 17.901 4.634 -12.151 1.00 83.56 291 ALA A O 1
ATOM 2288 N N . ASP A 1 292 ? 16.723 2.910 -11.328 1.00 82.12 292 ASP A N 1
ATOM 2289 C CA . ASP A 1 292 ? 17.692 1.870 -11.723 1.00 82.12 292 ASP A CA 1
ATOM 2290 C C . ASP A 1 292 ? 18.035 1.975 -13.214 1.00 82.12 292 ASP A C 1
ATOM 2292 O O . ASP A 1 292 ? 19.197 2.127 -13.592 1.00 82.12 292 ASP A O 1
ATOM 2296 N N . LEU A 1 293 ? 17.008 1.994 -14.066 1.00 80.50 293 LEU A N 1
ATOM 2297 C CA . LEU A 1 293 ? 17.156 2.078 -15.517 1.00 80.50 293 LEU A CA 1
ATOM 2298 C C . LEU A 1 293 ? 17.800 3.396 -15.974 1.00 80.50 293 LEU A C 1
ATOM 2300 O O . LEU A 1 293 ? 18.583 3.396 -16.925 1.00 80.50 293 LEU A O 1
ATOM 2304 N N . GLY A 1 294 ? 17.515 4.504 -15.286 1.00 72.31 294 GLY A N 1
ATOM 2305 C CA . GLY A 1 294 ? 18.127 5.807 -15.543 1.00 72.31 294 GLY A CA 1
ATOM 2306 C C . GLY A 1 294 ? 19.626 5.851 -15.226 1.00 72.31 294 GLY A C 1
ATOM 2307 O O . GLY A 1 294 ? 20.385 6.479 -15.965 1.00 72.31 294 GLY A O 1
ATOM 2308 N N . HIS A 1 295 ? 20.088 5.143 -14.188 1.00 64.06 295 HIS A N 1
ATOM 2309 C CA . HIS A 1 295 ? 21.517 5.081 -13.843 1.00 64.06 295 HIS A CA 1
ATOM 2310 C C . HIS A 1 295 ? 22.336 4.307 -14.886 1.00 64.06 295 HIS A C 1
ATOM 2312 O O . HIS A 1 295 ? 23.464 4.697 -15.193 1.00 64.06 295 HIS A O 1
ATOM 2318 N N . HIS A 1 296 ? 21.760 3.272 -15.510 1.00 54.88 296 HIS A N 1
ATOM 2319 C CA . HIS A 1 296 ? 22.407 2.530 -16.607 1.00 54.88 296 HIS A CA 1
ATOM 2320 C C . HIS A 1 296 ? 22.649 3.378 -17.870 1.00 54.88 296 HIS A C 1
ATOM 2322 O O . HIS A 1 296 ? 23.430 2.973 -18.729 1.00 54.88 296 HIS A O 1
ATOM 2328 N N . ASN A 1 297 ? 22.040 4.564 -17.983 1.00 51.66 297 ASN A N 1
ATOM 2329 C CA . ASN A 1 297 ? 22.260 5.498 -19.094 1.00 51.66 297 ASN A CA 1
ATOM 2330 C C . ASN A 1 297 ? 23.554 6.328 -18.940 1.00 51.66 297 ASN A C 1
ATOM 2332 O O . ASN A 1 297 ? 24.078 6.844 -19.926 1.00 51.66 297 ASN A O 1
ATOM 2336 N N . GLY A 1 298 ? 24.106 6.439 -17.723 1.00 48.62 298 GLY A N 1
ATOM 2337 C CA . GLY A 1 298 ? 25.315 7.230 -17.445 1.00 48.62 298 GLY A CA 1
ATOM 2338 C C . GLY A 1 298 ? 26.619 6.652 -18.019 1.00 48.62 298 GLY A C 1
ATOM 2339 O O . GLY A 1 298 ? 27.643 7.336 -18.012 1.00 48.62 298 GLY A O 1
ATOM 2340 N N . HIS A 1 299 ? 26.583 5.417 -18.534 1.00 42.50 299 HIS A N 1
ATOM 2341 C CA . HIS A 1 299 ? 27.737 4.688 -19.077 1.00 42.50 299 HIS A CA 1
ATOM 2342 C C . HIS A 1 299 ? 27.607 4.326 -20.567 1.00 42.50 299 HIS A C 1
ATOM 2344 O O . HIS A 1 299 ? 28.338 3.467 -21.058 1.00 42.50 299 HIS A O 1
ATOM 2350 N N . GLY A 1 300 ? 26.725 4.993 -21.319 1.00 36.44 300 GLY A N 1
ATOM 2351 C CA . GLY A 1 300 ? 26.812 4.964 -22.782 1.00 36.44 300 GLY A CA 1
ATOM 2352 C C . GLY A 1 300 ? 28.142 5.575 -23.260 1.00 36.44 300 GLY A C 1
ATOM 2353 O O . GLY A 1 300 ? 28.683 6.452 -22.574 1.00 36.44 300 GLY A O 1
ATOM 2354 N N . PRO A 1 301 ? 28.709 5.145 -24.406 1.00 32.78 301 PRO A N 1
ATOM 2355 C CA . PRO A 1 301 ? 29.936 5.734 -24.926 1.00 32.78 301 PRO A CA 1
ATOM 2356 C C . PRO A 1 301 ? 29.734 7.244 -25.064 1.00 32.78 301 PRO A C 1
ATOM 2358 O O . PRO A 1 301 ? 28.865 7.704 -25.805 1.00 32.78 301 PRO A O 1
ATOM 2361 N N . ARG A 1 302 ? 30.529 8.019 -24.316 1.00 36.12 302 ARG A N 1
ATOM 2362 C CA . ARG A 1 302 ? 30.635 9.472 -24.470 1.00 36.12 302 ARG A CA 1
ATOM 2363 C C . ARG A 1 302 ? 31.151 9.750 -25.878 1.00 36.12 302 ARG A C 1
ATOM 2365 O O . ARG A 1 302 ? 32.352 9.909 -26.090 1.00 36.12 302 ARG A O 1
ATOM 2372 N N . TYR A 1 303 ? 30.248 9.851 -26.843 1.00 38.75 303 TYR A N 1
ATOM 2373 C CA . TYR A 1 303 ? 30.531 10.629 -28.030 1.00 38.75 303 TYR A CA 1
ATOM 2374 C C . TYR A 1 303 ? 30.690 12.067 -27.548 1.00 38.75 303 TYR A C 1
ATOM 2376 O O . TYR A 1 303 ? 29.734 12.709 -27.112 1.00 38.75 303 TYR A O 1
ATOM 2384 N N . LYS A 1 304 ? 31.939 12.546 -27.538 1.00 35.97 304 LYS A N 1
ATOM 2385 C CA . LYS A 1 304 ? 32.230 13.973 -27.445 1.00 35.97 304 LYS A CA 1
ATOM 2386 C C . LYS A 1 304 ? 31.615 14.613 -28.687 1.00 35.97 304 LYS A C 1
ATOM 2388 O O . LYS A 1 304 ? 32.259 14.651 -29.728 1.00 35.97 304 LYS A O 1
ATOM 2393 N N . SER A 1 305 ? 30.357 15.032 -28.600 1.00 39.03 305 SER A N 1
ATOM 2394 C CA . SER A 1 305 ? 29.797 15.913 -29.611 1.00 39.03 305 SER A CA 1
ATOM 2395 C C . SER A 1 305 ? 30.203 17.328 -29.255 1.00 39.03 305 SER A C 1
ATOM 2397 O O . SER A 1 305 ? 29.941 17.814 -28.153 1.00 39.03 305 SER A O 1
ATOM 2399 N N . ASP A 1 306 ? 30.897 17.929 -30.206 1.00 37.66 306 ASP A N 1
ATOM 2400 C CA . ASP A 1 306 ? 31.257 19.330 -30.247 1.00 37.66 306 ASP A CA 1
ATOM 2401 C C . ASP A 1 306 ? 30.005 20.214 -30.112 1.00 37.66 306 ASP A C 1
ATOM 2403 O O . ASP A 1 306 ? 28.888 19.797 -30.435 1.00 37.66 306 ASP A O 1
ATOM 2407 N N . GLY A 1 307 ? 30.190 21.406 -29.554 1.00 44.75 307 GLY A N 1
ATOM 2408 C CA . GLY A 1 307 ? 29.121 22.243 -29.022 1.00 44.75 307 GLY A CA 1
ATOM 2409 C C . GLY A 1 307 ? 27.997 22.552 -30.014 1.00 44.75 307 GLY A C 1
ATOM 2410 O O . GLY A 1 307 ? 28.192 23.271 -30.984 1.00 44.75 307 GLY A O 1
ATOM 2411 N N . SER A 1 308 ? 26.787 22.075 -29.726 1.00 42.28 308 SER A N 1
ATOM 2412 C CA . SER A 1 308 ? 25.518 22.804 -29.880 1.00 42.28 308 SER A CA 1
ATOM 2413 C C . SER A 1 308 ? 24.353 21.898 -29.464 1.00 42.28 308 SER A C 1
ATOM 2415 O O . SER A 1 308 ? 24.323 20.718 -29.786 1.00 42.28 308 SER A O 1
ATOM 2417 N N . HIS A 1 309 ? 23.397 22.471 -28.730 1.00 35.31 309 HIS A N 1
ATOM 2418 C CA . HIS A 1 309 ? 22.181 21.834 -28.208 1.00 35.31 309 HIS A CA 1
ATOM 2419 C C . HIS A 1 309 ? 22.370 20.727 -27.152 1.00 35.31 309 HIS A C 1
ATOM 2421 O O . HIS A 1 309 ? 22.658 19.567 -27.429 1.00 35.31 309 HIS A O 1
ATOM 2427 N N . MET A 1 310 ? 22.104 21.104 -25.900 1.00 30.89 310 MET A N 1
ATOM 2428 C CA . MET A 1 310 ? 21.997 20.212 -24.747 1.00 30.89 310 MET A CA 1
ATOM 2429 C C . MET A 1 310 ? 20.833 19.231 -24.967 1.00 30.89 310 MET A C 1
ATOM 2431 O O . MET A 1 310 ? 19.667 19.571 -24.772 1.00 30.89 310 MET A O 1
ATOM 2435 N N . HIS A 1 311 ? 21.141 18.026 -25.442 1.00 36.47 311 HIS A N 1
ATOM 2436 C CA . HIS A 1 311 ? 20.153 16.977 -25.651 1.00 36.47 311 HIS A CA 1
ATOM 2437 C C . HIS A 1 311 ? 19.738 16.434 -24.276 1.00 36.47 311 HIS A C 1
ATOM 2439 O O . HIS A 1 311 ? 20.545 15.818 -23.581 1.00 36.47 311 HIS A O 1
ATOM 2445 N N . PHE A 1 312 ? 18.488 16.672 -23.868 1.00 35.97 312 PHE A N 1
ATOM 2446 C CA . PHE A 1 312 ? 17.852 15.905 -22.796 1.00 35.97 312 PHE A CA 1
ATOM 2447 C C . PHE A 1 312 ? 18.025 14.419 -23.152 1.00 35.97 312 PHE A C 1
ATOM 2449 O O . PHE A 1 312 ? 17.512 13.964 -24.179 1.00 35.97 312 PHE A O 1
ATOM 2456 N N . CYS A 1 313 ? 18.805 13.665 -22.373 1.00 44.47 313 CYS A N 1
ATOM 2457 C CA . CYS A 1 313 ? 18.798 12.208 -22.467 1.00 44.47 313 CYS A CA 1
ATOM 2458 C C . CYS A 1 313 ? 17.372 11.759 -22.133 1.00 44.47 313 CYS A C 1
ATOM 2460 O O . CYS A 1 313 ? 16.917 11.914 -21.003 1.00 44.47 313 CYS A O 1
ATOM 2462 N N . LYS A 1 314 ? 16.653 11.330 -23.175 1.00 52.44 314 LYS A N 1
ATOM 2463 C CA . LYS A 1 314 ? 15.201 11.157 -23.207 1.00 52.44 314 LYS A CA 1
ATOM 2464 C C . LYS A 1 314 ? 14.738 10.159 -22.153 1.00 52.44 314 LYS A C 1
ATOM 2466 O O . LYS A 1 314 ? 15.116 8.993 -22.206 1.00 52.44 314 LYS A O 1
ATOM 2471 N N . GLU A 1 315 ? 13.835 10.590 -21.281 1.00 53.31 315 GLU A N 1
ATOM 2472 C CA . GLU A 1 315 ? 13.064 9.692 -20.417 1.00 53.31 315 GLU A CA 1
ATOM 2473 C C . GLU A 1 315 ? 12.367 8.575 -21.231 1.00 53.31 315 GLU A C 1
ATOM 2475 O O . GLU A 1 315 ? 12.218 7.459 -20.737 1.00 53.31 315 GLU A O 1
ATOM 2480 N N . ASP A 1 316 ? 12.057 8.828 -22.513 1.00 57.72 316 ASP A N 1
ATOM 2481 C CA . ASP A 1 316 ? 11.537 7.845 -23.475 1.00 57.72 316 ASP A CA 1
ATOM 2482 C C . ASP A 1 316 ? 12.403 6.570 -23.578 1.00 57.72 316 ASP A C 1
ATOM 2484 O O . ASP A 1 316 ? 11.871 5.476 -23.787 1.00 57.72 316 ASP A O 1
ATOM 2488 N N . SER A 1 317 ? 13.735 6.668 -23.427 1.00 67.06 317 SER A N 1
ATOM 2489 C CA . SER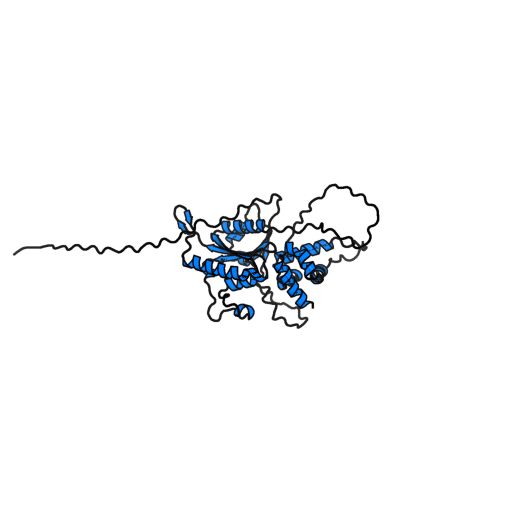 A 1 317 ? 14.628 5.502 -23.554 1.00 67.06 317 SER A CA 1
ATOM 2490 C C . SER A 1 317 ? 14.546 4.563 -22.350 1.00 67.06 317 SER A C 1
ATOM 2492 O O . SER A 1 317 ? 14.834 3.375 -22.469 1.00 67.06 317 SER A O 1
ATOM 2494 N N . VAL A 1 318 ? 14.169 5.091 -21.182 1.00 74.62 318 VAL A N 1
ATOM 2495 C CA . VAL A 1 318 ? 14.146 4.349 -19.914 1.00 74.62 318 VAL A CA 1
ATOM 2496 C C . VAL A 1 318 ? 12.996 3.347 -19.916 1.00 74.62 318 VAL A C 1
ATOM 2498 O O . VAL A 1 318 ? 13.209 2.168 -19.632 1.00 74.62 318 VAL A O 1
ATOM 2501 N N . LEU A 1 319 ? 11.789 3.788 -20.286 1.00 79.69 319 LEU A N 1
ATOM 2502 C CA . LEU A 1 319 ? 10.636 2.892 -20.349 1.00 79.69 319 LEU A CA 1
ATOM 2503 C C . LEU A 1 319 ? 10.738 1.910 -21.520 1.00 79.69 319 LEU A C 1
ATOM 2505 O O . LEU A 1 319 ? 10.422 0.738 -21.336 1.00 79.69 319 LEU A O 1
ATOM 2509 N N . SER A 1 320 ? 11.205 2.364 -22.690 1.00 80.62 320 SER A N 1
ATOM 2510 C CA . SER A 1 320 ? 11.371 1.493 -23.865 1.00 80.62 320 SER A CA 1
ATOM 2511 C C . SER A 1 320 ? 12.219 0.271 -23.516 1.00 80.62 320 SER A C 1
ATOM 2513 O O . SER A 1 320 ? 11.803 -0.856 -23.754 1.00 80.62 320 SER A O 1
ATOM 2515 N N . ARG A 1 321 ? 13.323 0.477 -22.788 1.00 80.00 321 ARG A N 1
ATOM 2516 C CA . ARG A 1 321 ? 14.160 -0.614 -22.286 1.00 80.00 321 ARG A CA 1
ATOM 2517 C C . ARG A 1 321 ? 13.419 -1.554 -21.335 1.00 80.00 321 ARG A C 1
ATOM 2519 O O . ARG A 1 321 ? 13.647 -2.751 -21.392 1.00 80.00 321 ARG A O 1
ATOM 2526 N N . PHE A 1 322 ? 12.564 -1.049 -20.446 1.00 84.94 322 PHE A N 1
ATOM 2527 C CA . PHE A 1 322 ? 11.780 -1.920 -19.562 1.00 84.94 322 PHE A CA 1
ATOM 2528 C C . PHE A 1 322 ? 10.783 -2.789 -20.336 1.00 84.94 322 PHE A C 1
ATOM 2530 O O . PHE A 1 322 ? 10.583 -3.948 -19.982 1.00 84.94 322 PHE A O 1
ATOM 2537 N N . ILE A 1 323 ? 10.167 -2.227 -21.378 1.00 85.62 323 ILE A N 1
ATOM 2538 C CA . ILE A 1 323 ? 9.195 -2.921 -22.231 1.00 85.62 323 ILE A CA 1
ATOM 2539 C C . ILE A 1 323 ? 9.888 -3.947 -23.139 1.00 85.62 323 ILE A C 1
ATOM 2541 O O . ILE A 1 323 ? 9.349 -5.026 -23.342 1.00 85.62 323 ILE A O 1
ATOM 2545 N N . GLU A 1 324 ? 11.081 -3.634 -23.648 1.00 85.56 324 GLU A N 1
ATOM 2546 C CA . GLU A 1 324 ? 11.888 -4.531 -24.490 1.00 85.56 324 GLU A CA 1
ATOM 2547 C C . GLU A 1 324 ? 12.430 -5.756 -23.740 1.00 85.56 324 GLU A C 1
ATOM 2549 O O . GLU A 1 324 ? 12.772 -6.760 -24.365 1.00 85.56 324 GLU A O 1
ATOM 2554 N N . LEU A 1 325 ? 12.538 -5.690 -22.410 1.00 84.81 325 LEU A N 1
ATOM 2555 C CA . LEU A 1 325 ? 12.931 -6.845 -21.611 1.00 84.81 325 LEU A CA 1
ATOM 2556 C C . LEU A 1 325 ? 11.816 -7.894 -21.628 1.00 84.81 325 LEU A C 1
ATOM 2558 O O . LEU A 1 325 ? 10.684 -7.617 -21.228 1.00 84.81 325 LEU A O 1
ATOM 2562 N N . ASP A 1 326 ? 12.174 -9.126 -21.992 1.00 87.12 326 ASP A N 1
ATOM 2563 C CA . ASP A 1 326 ? 11.276 -10.266 -21.850 1.00 87.12 326 ASP A CA 1
ATOM 2564 C C . ASP A 1 326 ? 10.903 -10.519 -20.374 1.00 87.12 326 ASP A C 1
ATOM 2566 O O . ASP A 1 326 ? 11.522 -10.007 -19.427 1.00 87.12 326 ASP A O 1
ATOM 2570 N N . SER A 1 327 ? 9.858 -11.321 -20.156 1.00 88.12 327 SER A N 1
ATOM 2571 C CA . SER A 1 327 ? 9.369 -11.617 -18.808 1.00 88.12 327 SER A CA 1
ATOM 2572 C C . SER A 1 327 ? 10.440 -12.208 -17.882 1.00 88.12 327 SER A C 1
ATOM 2574 O O . SER A 1 327 ? 10.423 -11.930 -16.679 1.00 88.12 327 SER A O 1
ATOM 2576 N N . GLU A 1 328 ? 11.368 -13.015 -18.396 1.00 87.25 328 GLU A N 1
ATOM 2577 C CA . GLU A 1 328 ? 12.409 -13.632 -17.578 1.00 87.25 328 GLU A CA 1
ATOM 2578 C C . GLU A 1 328 ? 13.485 -12.611 -17.199 1.00 87.25 328 GLU A C 1
ATOM 2580 O O . GLU A 1 328 ? 13.887 -12.529 -16.036 1.00 87.25 328 GLU A O 1
ATOM 2585 N N . ALA A 1 329 ? 13.908 -11.777 -18.145 1.00 86.69 329 ALA A N 1
ATOM 2586 C CA . ALA A 1 329 ? 14.851 -10.698 -17.930 1.00 86.69 329 ALA A CA 1
ATOM 2587 C C . ALA A 1 329 ? 14.301 -9.673 -16.929 1.00 86.69 329 ALA A C 1
ATOM 2589 O O . ALA A 1 329 ? 15.012 -9.297 -15.994 1.00 86.69 329 ALA A O 1
ATOM 2590 N N . ARG A 1 330 ? 13.020 -9.286 -17.031 1.00 90.94 330 ARG A N 1
ATOM 2591 C CA . ARG A 1 330 ? 12.372 -8.425 -16.022 1.00 90.94 330 ARG A CA 1
ATOM 2592 C C . ARG A 1 330 ? 12.401 -9.061 -14.636 1.00 90.94 330 ARG A C 1
ATOM 2594 O O . ARG A 1 330 ? 12.776 -8.394 -13.672 1.00 90.94 330 ARG A O 1
ATOM 2601 N N . ALA A 1 331 ? 12.064 -10.348 -14.524 1.00 89.50 331 ALA A N 1
ATOM 2602 C CA . ALA A 1 331 ? 12.098 -11.055 -13.247 1.00 89.50 331 ALA A CA 1
ATOM 2603 C C . ALA A 1 331 ? 13.521 -11.138 -12.670 1.00 89.50 331 ALA A C 1
ATOM 2605 O O . ALA A 1 331 ? 13.719 -10.855 -11.489 1.00 89.50 331 ALA A O 1
ATOM 2606 N N . ARG A 1 332 ? 14.526 -11.453 -13.493 1.00 88.00 332 ARG A N 1
ATOM 2607 C CA . ARG A 1 332 ? 15.935 -11.502 -13.071 1.00 88.00 332 ARG A CA 1
ATOM 2608 C C . ARG A 1 332 ? 16.442 -10.147 -12.578 1.00 88.00 332 ARG A C 1
ATOM 2610 O O . ARG A 1 332 ? 17.204 -10.110 -11.622 1.00 88.00 332 ARG A O 1
ATOM 2617 N N . LEU A 1 333 ? 16.028 -9.048 -13.211 1.00 85.81 333 LEU A N 1
ATOM 2618 C CA . LEU A 1 333 ? 16.532 -7.714 -12.880 1.00 85.81 333 LEU A CA 1
ATOM 2619 C C . LEU A 1 333 ? 15.794 -7.035 -11.725 1.00 85.81 333 LEU A C 1
ATOM 2621 O O . LEU A 1 333 ? 16.421 -6.315 -10.952 1.00 85.81 333 LEU A O 1
ATOM 2625 N N . PHE A 1 334 ? 14.479 -7.235 -11.609 1.00 90.44 334 PHE A N 1
ATOM 2626 C CA . PHE A 1 334 ? 13.644 -6.422 -10.720 1.00 90.44 334 PHE A CA 1
ATOM 2627 C C . PHE A 1 334 ? 12.926 -7.211 -9.627 1.00 90.44 334 PHE A C 1
ATOM 2629 O O . PHE A 1 334 ? 12.299 -6.587 -8.773 1.00 90.44 334 PHE A O 1
ATOM 2636 N N . SER A 1 335 ? 13.012 -8.546 -9.591 1.00 88.19 335 SER A N 1
ATOM 2637 C CA . SER A 1 335 ? 12.318 -9.329 -8.553 1.00 88.19 335 SER A CA 1
ATOM 2638 C C . SER A 1 335 ? 12.807 -9.038 -7.133 1.00 88.19 335 SER A C 1
ATOM 2640 O O . SER A 1 335 ? 11.995 -9.080 -6.211 1.00 88.19 335 SER A O 1
ATOM 2642 N N . GLU A 1 336 ? 14.085 -8.692 -6.946 1.00 87.06 336 GLU A N 1
ATOM 2643 C CA . GLU A 1 336 ? 14.622 -8.300 -5.633 1.00 87.06 336 GLU A CA 1
ATOM 2644 C C . GLU A 1 336 ? 14.069 -6.955 -5.151 1.00 87.06 336 GLU A C 1
ATOM 2646 O O . GLU A 1 336 ? 13.846 -6.766 -3.958 1.00 87.06 336 GLU A O 1
ATOM 2651 N N . VAL A 1 337 ? 13.820 -6.030 -6.082 1.00 87.44 337 VAL A N 1
ATOM 2652 C CA . VAL A 1 337 ? 13.312 -4.690 -5.771 1.00 87.44 337 VAL A CA 1
ATOM 2653 C C . VAL A 1 337 ? 11.798 -4.714 -5.617 1.00 87.44 337 VAL A C 1
ATOM 2655 O O . VAL A 1 337 ? 11.268 -4.255 -4.617 1.00 87.44 337 VAL A O 1
ATOM 2658 N N . VAL A 1 338 ? 11.091 -5.234 -6.615 1.00 88.56 338 VAL A N 1
ATOM 2659 C CA . VAL A 1 338 ? 9.636 -5.106 -6.777 1.00 88.56 338 VAL A CA 1
ATOM 2660 C C . VAL A 1 338 ? 8.873 -6.298 -6.197 1.00 88.56 338 VAL A C 1
ATOM 2662 O O . VAL A 1 338 ? 7.687 -6.191 -5.890 1.00 88.56 338 VAL A O 1
ATOM 2665 N N . GLY A 1 339 ? 9.545 -7.435 -6.025 1.00 89.06 339 GLY A N 1
ATOM 2666 C CA . GLY A 1 339 ? 8.921 -8.702 -5.666 1.00 89.06 339 GLY A CA 1
ATOM 2667 C C . GLY A 1 339 ? 8.644 -9.591 -6.877 1.00 89.06 339 GLY A C 1
ATOM 2668 O O . GLY A 1 339 ? 8.264 -9.135 -7.958 1.00 89.06 339 GLY A O 1
ATOM 2669 N N . MET A 1 340 ? 8.846 -10.896 -6.682 1.00 89.00 340 MET A N 1
ATOM 2670 C CA . MET A 1 340 ? 8.741 -11.908 -7.735 1.00 89.00 340 MET A CA 1
ATOM 2671 C C . MET A 1 340 ? 7.312 -12.089 -8.268 1.00 89.00 340 MET A C 1
ATOM 2673 O O . MET A 1 340 ? 7.134 -12.313 -9.463 1.00 89.00 340 MET A O 1
ATOM 2677 N N . ASN A 1 341 ? 6.284 -12.015 -7.422 1.00 89.00 341 ASN A N 1
ATOM 2678 C CA . ASN A 1 341 ? 4.907 -12.208 -7.885 1.00 89.00 341 ASN A CA 1
ATOM 2679 C C . ASN A 1 341 ? 4.430 -10.973 -8.647 1.00 89.00 341 ASN A C 1
ATOM 2681 O O . ASN A 1 341 ? 3.801 -11.082 -9.694 1.00 89.00 341 ASN A O 1
ATOM 2685 N N . THR A 1 342 ? 4.787 -9.799 -8.140 1.00 90.62 342 THR A N 1
ATOM 2686 C CA . THR A 1 342 ? 4.438 -8.505 -8.717 1.00 90.62 342 THR A CA 1
ATOM 2687 C C . THR A 1 342 ? 5.063 -8.350 -10.100 1.00 90.62 342 THR A C 1
ATOM 2689 O O . THR A 1 342 ? 4.342 -8.053 -11.049 1.00 90.62 342 THR A O 1
ATOM 2692 N N . ILE A 1 343 ? 6.362 -8.642 -10.258 1.00 91.50 343 ILE A N 1
ATOM 2693 C CA . ILE A 1 343 ? 7.030 -8.533 -11.565 1.00 91.50 343 ILE A CA 1
ATOM 2694 C C . ILE A 1 343 ? 6.484 -9.525 -12.600 1.00 91.50 343 ILE A C 1
ATOM 2696 O O . ILE A 1 343 ? 6.377 -9.168 -13.768 1.00 91.50 343 ILE A O 1
ATOM 2700 N N . LYS A 1 344 ? 6.078 -10.734 -12.181 1.00 90.69 344 LYS A N 1
ATOM 2701 C CA . LYS A 1 344 ? 5.418 -11.708 -13.065 1.00 90.69 344 LYS A CA 1
ATOM 2702 C C . LYS A 1 344 ? 4.070 -11.193 -13.562 1.00 90.69 344 LYS A C 1
ATOM 2704 O O . LYS A 1 344 ? 3.865 -11.137 -14.765 1.00 90.69 344 LYS A O 1
ATOM 2709 N N . ARG A 1 345 ? 3.208 -10.721 -12.650 1.00 88.81 345 ARG A N 1
ATOM 2710 C CA . ARG A 1 345 ? 1.899 -10.144 -13.008 1.00 88.81 345 ARG A CA 1
ATOM 2711 C C . ARG A 1 345 ? 2.035 -8.975 -13.980 1.00 88.81 345 ARG A C 1
ATOM 2713 O O . ARG A 1 345 ? 1.279 -8.875 -14.936 1.00 88.81 345 ARG A O 1
ATOM 2720 N N . ILE A 1 346 ? 3.006 -8.096 -13.739 1.00 88.06 346 ILE A N 1
ATOM 2721 C CA . ILE A 1 346 ? 3.302 -6.972 -14.638 1.00 88.06 346 ILE A CA 1
ATOM 2722 C C . ILE A 1 346 ? 3.773 -7.477 -15.995 1.00 88.06 346 ILE A C 1
ATOM 2724 O O . ILE A 1 346 ? 3.385 -6.913 -17.015 1.00 88.06 346 ILE A O 1
ATOM 2728 N N . GLY A 1 347 ? 4.603 -8.520 -16.004 1.00 86.62 347 GLY A N 1
ATOM 2729 C CA . GLY A 1 347 ? 5.072 -9.129 -17.235 1.00 86.62 347 GLY A CA 1
ATOM 2730 C C . GLY A 1 347 ? 3.920 -9.631 -18.096 1.00 86.62 347 GLY A C 1
ATOM 2731 O O . GLY A 1 347 ? 3.816 -9.224 -19.248 1.00 86.62 347 GLY A O 1
ATOM 2732 N N . ASP A 1 348 ? 2.993 -10.380 -17.495 1.00 86.38 348 ASP A N 1
ATOM 2733 C CA . ASP A 1 348 ? 1.790 -10.876 -18.171 1.00 86.38 348 ASP A CA 1
ATOM 2734 C C . ASP A 1 348 ? 0.943 -9.729 -18.756 1.00 86.38 348 ASP A C 1
ATOM 2736 O O . ASP A 1 348 ? 0.452 -9.815 -19.882 1.00 86.38 348 ASP A O 1
ATOM 2740 N N . VAL A 1 349 ? 0.791 -8.625 -18.012 1.00 86.12 349 VAL A N 1
ATOM 2741 C CA . VAL A 1 349 ? 0.031 -7.445 -18.462 1.00 86.12 349 VAL A CA 1
ATOM 2742 C C . VAL A 1 349 ? 0.724 -6.735 -19.623 1.00 86.12 349 VAL A C 1
ATOM 2744 O O . VAL A 1 349 ? 0.060 -6.361 -20.586 1.00 86.12 349 VAL A O 1
ATOM 2747 N N . ILE A 1 350 ? 2.039 -6.522 -19.548 1.00 85.56 350 ILE A N 1
ATOM 2748 C CA . ILE A 1 350 ? 2.782 -5.822 -20.603 1.00 85.56 350 ILE A CA 1
ATOM 2749 C C . ILE A 1 350 ? 2.826 -6.666 -21.874 1.00 85.56 350 ILE A C 1
ATOM 2751 O O . ILE A 1 350 ? 2.578 -6.137 -22.955 1.00 85.56 350 ILE A O 1
ATOM 2755 N N . ASP A 1 351 ? 3.078 -7.965 -21.750 1.00 84.19 351 ASP A N 1
ATOM 2756 C CA . ASP A 1 351 ? 3.214 -8.854 -22.904 1.00 84.19 351 ASP A CA 1
ATOM 2757 C C . ASP A 1 351 ? 1.868 -9.035 -23.624 1.00 84.19 351 ASP A C 1
ATOM 2759 O O . ASP A 1 351 ? 1.837 -9.126 -24.846 1.00 84.19 351 ASP A O 1
ATOM 2763 N N . CYS A 1 352 ? 0.747 -8.967 -22.895 1.00 81.38 352 CYS A N 1
ATOM 2764 C CA . CYS A 1 352 ? -0.607 -8.926 -23.464 1.00 81.38 352 CYS A CA 1
ATOM 2765 C C . CYS A 1 352 ? -0.910 -7.633 -24.248 1.00 81.38 352 CYS A C 1
ATOM 2767 O O . CYS A 1 352 ? -1.754 -7.629 -25.138 1.00 81.38 352 CYS A O 1
ATOM 2769 N N . VAL A 1 353 ? -0.258 -6.516 -23.908 1.00 73.50 353 VAL A N 1
ATOM 2770 C CA . VAL A 1 353 ? -0.465 -5.218 -24.578 1.00 73.50 353 VAL A CA 1
ATOM 2771 C C . VAL A 1 353 ? 0.457 -5.043 -25.790 1.00 73.50 353 VAL A C 1
ATOM 2773 O O . VAL A 1 353 ? 0.117 -4.297 -26.708 1.00 73.50 353 VAL A O 1
ATOM 2776 N N . VAL A 1 354 ? 1.634 -5.674 -25.769 1.00 66.50 354 VAL A N 1
ATOM 2777 C CA . VAL A 1 354 ? 2.679 -5.523 -26.797 1.00 66.50 354 VAL A CA 1
ATOM 2778 C C . VAL A 1 354 ? 2.629 -6.628 -27.861 1.00 66.50 354 VAL A C 1
ATOM 2780 O O . VAL A 1 354 ? 3.037 -6.369 -28.994 1.00 66.50 354 VAL A O 1
ATOM 2783 N N . GLY A 1 355 ? 2.153 -7.829 -27.515 1.00 52.06 355 GLY A N 1
ATOM 2784 C CA . GLY A 1 355 ? 1.905 -8.929 -28.458 1.00 52.06 355 GLY A CA 1
ATOM 2785 C C . GLY A 1 355 ? 0.591 -8.772 -29.207 1.00 52.06 355 GLY A C 1
ATOM 2786 O O . GLY A 1 355 ? 0.575 -9.134 -30.407 1.00 52.06 355 GLY A O 1
#

Foldseek 3Di:
DDDDDDDDDDDDDPDDPDDPPDPQDFDPDFPAAPPDPPPPPLDAFEKEAEPVCVPVVVVLVVVLVPDPRRHHYQYAHQQDQPPPPDDPDDPDDPPPQSPLRRADARMDLAQAEGEHEEELVQLPAFDDVPRDDPDPVLVVDPLNGHPVLVNLLSLLQQHQEYEYEHEAAFDDDPPDGTRSDGPVSVVSQVSVVVSQVVSNVRHNYHYGYWYNDSVRVNSNSVSVSSVRPAQQPDPPPPPPDDDDDDDDDDDDDDDDDPPRPPQDQDSDQDPQLVVLSSLRGDSNLSSSLLVNLVVVVVPDPPPPDDDDDDDDPDSVVSVVVCLPDALVRQQVNRCSRNNNSNSNSSNVSSVVVVD

pLDDT: mean 70.92, std 23.14, range [27.59, 98.06]

Secondary structure (DSSP, 8-state):
-----------------------PPPP---PPPP-----SS--PPEEEEETTHHHHSHHHHHHHHTSTT--EEEEE--SS-------------TTSSSSTTS---SEEEETTEEEEEEETTGGG-PPPTT-S---HHHHH-TT--SHHHHHHHHHHTT-SEEEEEEEE--EEETTEEE----HHHHHHHHHHHHHHHHTTTT-EEEEEEEESSHHHHHHHHHHHHHHTPPPPPPS-------S-PPS-------------------SS--HHHHHHHHHT--HHHHHHHHHHHHHGGGGS------SS------THHHHHHHHHS-HHHHHHHHHHHH-HHHHHHHHHHHHHHH-

Radius of gyration: 28.88 Å; chains: 1; bounding box: 110×39×106 Å

Organism: NCBI:txid1073090

Sequence (355 aa):
MAASQDVVKPSSRFRVKHGKKHKIPLIPTLPQAPQIQQLKDGTQVSLFLSTTLLKSHRSLVQFLEGMENTPTLVYRDYNYPKSSKQVKSIQTQQNFVSDTLACEADIIVSPTTGVILTASQAINQLYLPGHKPNDPEIKTIQEINSPLRERIFRLAHRYERLYIFISHSPVENRDRTVLAADKGTLASVASLTAFCTSLSSLAIVIPLMISSLPYSHAEWILALAHKHATALPNTERDILPSGFTAINVPVTTTDRKKTNLHLTFSPEETPWEIFLRRAGLNPFAAQMVLADLGHHNGHGPRYKSDGSHMHFCKEDSVLSRFIELDSEARARLFSEVVGMNTIKRIGDVIDCVVG

InterPro domains:
  IPR055528 Domain of unknown function DUF7102 [PF23394] (42-232)
  IPR057559 SAM-like domain [PF23395] (267-350)